Protein AF-A0A7J2R7N3-F1 (afdb_monomer)

Mean predicted aligned error: 10.82 Å

Secondary structure (DSSP, 8-state):
-----------------HHHHT---HHHHS-TT-HHHHHH-GGG-TT--SSS--SS--HHHHHHHHHHHHHHHHHHHHH-SSS-HHIIIIIIHHTT-SSHHHHHHHHHHHHHHHHHHHHHHHHHHHHHHHHHHHHHHHHHHHHHHHTS--TTS-HHHHHHHHHHHHHHHHHHHHHHHHHHHHHHHHHHHHHHHHHHHHHHHHHTT--TT--HHHHHHHHHHHHHHHHHHHHHHHHHHHSS--HHHHHHHHHTT--HHHHHHHHHHHHHHHHHHHHTTPPP-THHHHHHHHHHHHHHTTTHHHHHHHHT-S-SS-GGGS------TTS--

Radius of gyration: 34.09 Å; Cα contacts (8 Å, |Δi|>4): 219; chains: 1; bounding box: 99×65×96 Å

Structure (mmCIF, N/CA/C/O backbone):
data_AF-A0A7J2R7N3-F1
#
_entry.id   AF-A0A7J2R7N3-F1
#
loop_
_atom_site.group_PDB
_atom_site.id
_atom_site.type_symbol
_atom_site.label_atom_id
_atom_site.label_alt_id
_atom_site.label_comp_id
_atom_site.label_asym_id
_atom_site.label_entity_id
_atom_site.label_seq_id
_atom_site.pdbx_PDB_ins_code
_atom_site.Cartn_x
_atom_site.Cartn_y
_atom_site.Cartn_z
_atom_site.occupancy
_atom_site.B_iso_or_equiv
_atom_site.auth_seq_id
_atom_site.auth_comp_id
_atom_site.auth_asym_id
_atom_site.auth_atom_id
_atom_site.pdbx_PDB_model_num
ATOM 1 N N . MET A 1 1 ? 67.809 -5.406 -17.814 1.00 41.09 1 MET A N 1
ATOM 2 C CA . MET A 1 1 ? 66.356 -5.574 -17.601 1.00 41.09 1 MET A CA 1
ATOM 3 C C . MET A 1 1 ? 65.712 -4.204 -17.681 1.00 41.09 1 MET A C 1
ATOM 5 O O . MET A 1 1 ? 65.932 -3.389 -16.800 1.00 41.09 1 MET A O 1
ATOM 9 N N . ALA A 1 2 ? 65.045 -3.914 -18.797 1.00 32.41 2 ALA A N 1
ATOM 10 C CA . ALA A 1 2 ? 64.410 -2.629 -19.065 1.00 32.41 2 ALA A CA 1
ATOM 11 C C . ALA A 1 2 ? 62.919 -2.720 -18.708 1.00 32.41 2 ALA A C 1
ATOM 13 O O . ALA A 1 2 ? 62.179 -3.471 -19.342 1.00 32.41 2 ALA A O 1
ATOM 14 N N . GLU A 1 3 ? 62.479 -1.968 -17.701 1.00 32.72 3 GLU A N 1
ATOM 15 C CA . GLU A 1 3 ? 61.062 -1.830 -17.358 1.00 32.72 3 GLU A CA 1
ATOM 16 C C . GLU A 1 3 ? 60.389 -0.827 -18.305 1.00 32.72 3 GLU A C 1
ATOM 18 O O . GLU A 1 3 ? 60.543 0.390 -18.188 1.00 32.72 3 GLU A O 1
ATOM 23 N N . ARG A 1 4 ? 59.612 -1.342 -19.263 1.00 31.05 4 ARG A N 1
ATOM 24 C CA . ARG A 1 4 ? 58.655 -0.546 -20.039 1.00 31.05 4 ARG A CA 1
ATOM 25 C C . ARG A 1 4 ? 57.461 -0.195 -19.146 1.00 31.05 4 ARG A C 1
ATOM 27 O O . ARG A 1 4 ? 56.545 -0.994 -18.986 1.00 31.05 4 ARG A O 1
ATOM 34 N N . LYS A 1 5 ? 57.444 1.021 -18.596 1.00 33.78 5 LYS A N 1
ATOM 35 C CA . LYS A 1 5 ? 56.232 1.626 -18.022 1.00 33.78 5 LYS A CA 1
ATOM 36 C C . LYS A 1 5 ? 55.305 2.076 -19.151 1.00 33.78 5 LYS A C 1
ATOM 38 O O . LYS A 1 5 ? 55.466 3.157 -19.714 1.00 33.78 5 LYS A O 1
ATOM 43 N N . THR A 1 6 ? 54.324 1.244 -19.478 1.00 31.62 6 THR A N 1
ATOM 44 C CA . THR A 1 6 ? 53.228 1.580 -20.389 1.00 31.62 6 THR A CA 1
ATOM 45 C C . THR A 1 6 ? 52.292 2.570 -19.687 1.00 31.62 6 THR A C 1
ATOM 47 O O . THR A 1 6 ? 51.438 2.182 -18.894 1.00 31.62 6 THR A O 1
ATOM 50 N N . LYS A 1 7 ? 52.466 3.875 -19.935 1.00 31.36 7 LYS A N 1
ATOM 51 C CA . LYS A 1 7 ? 51.465 4.892 -19.577 1.00 31.36 7 LYS A CA 1
ATOM 52 C C . LYS A 1 7 ? 50.227 4.663 -20.444 1.00 31.36 7 LYS A C 1
ATOM 54 O O . LYS A 1 7 ? 50.213 5.039 -21.614 1.00 31.36 7 LYS A O 1
ATOM 59 N N . VAL A 1 8 ? 49.194 4.057 -19.867 1.00 31.94 8 VAL A N 1
ATOM 60 C CA . VAL A 1 8 ? 47.840 4.080 -20.425 1.00 31.94 8 VAL A CA 1
ATOM 61 C C . VAL A 1 8 ? 47.383 5.538 -20.398 1.00 31.94 8 VAL A C 1
ATOM 63 O O . VAL A 1 8 ? 47.084 6.083 -19.339 1.00 31.94 8 VAL A O 1
ATOM 66 N N . LYS A 1 9 ? 47.411 6.209 -21.555 1.00 30.38 9 LYS A N 1
ATOM 67 C CA . LYS A 1 9 ? 46.746 7.502 -21.731 1.00 30.38 9 LYS A CA 1
ATOM 68 C C . LYS A 1 9 ? 45.248 7.250 -21.592 1.00 30.38 9 LYS A C 1
ATOM 70 O O . LYS A 1 9 ? 44.641 6.654 -22.478 1.00 30.38 9 LYS A O 1
ATOM 75 N N . THR A 1 10 ? 44.670 7.690 -20.482 1.00 31.47 10 THR A N 1
ATOM 76 C CA . THR A 1 10 ? 43.233 7.918 -20.347 1.00 31.47 10 THR A CA 1
ATOM 77 C C . THR A 1 10 ? 42.821 8.846 -21.484 1.00 31.47 10 THR A C 1
ATOM 79 O O . THR A 1 10 ? 43.198 10.015 -21.519 1.00 31.47 10 THR A O 1
ATOM 82 N N . LYS A 1 11 ? 42.136 8.286 -22.480 1.00 32.31 11 LYS A N 1
ATOM 83 C CA . LYS A 1 11 ? 41.527 9.031 -23.577 1.00 32.31 11 LYS A CA 1
ATOM 84 C C . LYS A 1 11 ? 40.430 9.874 -22.925 1.00 32.31 11 LYS A C 1
ATOM 86 O O . LYS A 1 11 ? 39.450 9.308 -22.448 1.00 32.31 11 LYS A O 1
ATOM 91 N N . GLU A 1 12 ? 40.638 11.184 -22.801 1.00 29.45 12 GLU A N 1
ATOM 92 C CA . GLU A 1 12 ? 39.569 12.104 -22.411 1.00 29.45 12 GLU A CA 1
ATOM 93 C C . GLU A 1 12 ? 38.417 11.893 -23.396 1.00 29.45 12 GLU A C 1
ATOM 95 O O . GLU A 1 12 ? 38.548 12.140 -24.596 1.00 29.45 12 GLU A O 1
ATOM 100 N N . LEU A 1 13 ? 37.319 11.326 -22.897 1.00 34.81 13 LEU A N 1
ATOM 101 C CA . LEU A 1 13 ? 36.062 11.234 -23.620 1.00 34.81 13 LEU A CA 1
ATOM 102 C C . LEU A 1 13 ? 35.567 12.668 -23.785 1.00 34.81 13 LEU A C 1
ATOM 104 O O . LEU A 1 13 ? 35.029 13.255 -22.848 1.00 34.81 13 LEU A O 1
ATOM 108 N N . VAL A 1 14 ? 35.812 13.249 -24.959 1.00 36.34 14 VAL A N 1
ATOM 109 C CA . VAL A 1 14 ? 35.174 14.500 -25.368 1.00 36.34 14 VAL A CA 1
ATOM 110 C C . VAL A 1 14 ? 33.663 14.273 -25.244 1.00 36.34 14 VAL A C 1
ATOM 112 O O . VAL A 1 14 ? 33.170 13.322 -25.859 1.00 36.34 14 VAL A O 1
ATOM 115 N N . PRO A 1 15 ? 32.929 15.065 -24.438 1.00 42.12 15 PRO A N 1
ATOM 116 C CA . PRO A 1 15 ? 31.484 14.931 -24.335 1.00 42.12 15 PRO A CA 1
ATOM 117 C C . PRO A 1 15 ? 30.891 15.206 -25.716 1.00 42.12 15 PRO A C 1
ATOM 119 O O . PRO A 1 15 ? 30.902 16.333 -26.205 1.00 42.12 15 PRO A O 1
ATOM 122 N N . THR A 1 16 ? 30.451 14.144 -26.377 1.00 48.56 16 THR A N 1
ATOM 123 C CA . THR A 1 16 ? 29.808 14.203 -27.685 1.00 48.56 16 THR A CA 1
ATOM 124 C C . THR A 1 16 ? 28.400 14.723 -27.443 1.00 48.56 16 THR A C 1
ATOM 126 O O . THR A 1 16 ? 27.622 14.111 -26.713 1.00 48.56 16 THR A O 1
ATOM 129 N N . ASN A 1 17 ? 28.098 15.910 -27.961 1.00 55.78 17 ASN A N 1
ATOM 130 C CA . ASN A 1 17 ? 26.811 16.556 -27.748 1.00 55.78 17 ASN A CA 1
ATOM 131 C C . ASN A 1 17 ? 25.881 16.139 -28.895 1.00 55.78 17 ASN A C 1
ATOM 133 O O . ASN A 1 17 ? 25.571 16.942 -29.770 1.00 55.78 17 ASN A O 1
ATOM 137 N N . GLU A 1 18 ? 25.465 14.865 -28.896 1.00 54.72 18 GLU A N 1
ATOM 138 C CA . GLU A 1 18 ? 24.730 14.225 -30.005 1.00 54.72 18 GLU A CA 1
ATOM 139 C C . GLU A 1 18 ? 23.501 15.038 -30.451 1.00 54.72 18 GLU A C 1
ATOM 141 O O . GLU A 1 18 ? 23.181 15.097 -31.631 1.00 54.72 18 GLU A O 1
ATOM 146 N N . VAL A 1 19 ? 22.853 15.762 -29.529 1.00 55.12 19 VAL A N 1
ATOM 147 C CA . VAL A 1 19 ? 21.688 16.618 -29.819 1.00 55.12 19 VAL A CA 1
ATOM 148 C C . VAL A 1 19 ? 22.021 17.794 -30.747 1.00 55.12 19 VAL A C 1
ATOM 150 O O . VAL A 1 19 ? 21.167 18.231 -31.517 1.00 55.12 19 VAL A O 1
ATOM 153 N N . ARG A 1 20 ? 23.252 18.314 -30.695 1.00 51.28 20 ARG A N 1
ATOM 154 C CA . ARG A 1 20 ? 23.723 19.374 -31.599 1.00 51.28 20 ARG A CA 1
ATOM 155 C C . ARG A 1 20 ? 24.219 18.820 -32.933 1.00 51.28 20 ARG A C 1
ATOM 157 O O . ARG A 1 20 ? 24.133 19.534 -33.924 1.00 51.28 20 ARG A O 1
ATOM 164 N N . ASP A 1 21 ? 24.651 17.561 -32.974 1.00 48.34 21 ASP A N 1
ATOM 165 C CA . ASP A 1 21 ? 25.054 16.872 -34.208 1.00 48.34 21 ASP A CA 1
ATOM 166 C C . ASP A 1 21 ? 23.842 16.429 -35.061 1.00 48.34 21 ASP A C 1
ATOM 168 O O . ASP A 1 21 ? 23.982 16.202 -36.259 1.00 48.34 21 ASP A O 1
ATOM 172 N N . ILE A 1 22 ? 22.621 16.433 -34.496 1.00 54.25 22 ILE A N 1
ATOM 173 C CA . ILE A 1 22 ? 21.335 16.346 -35.233 1.00 54.25 22 ILE A CA 1
ATOM 174 C C . ILE A 1 22 ? 21.083 17.608 -36.096 1.00 54.25 22 ILE A C 1
ATOM 176 O O . ILE A 1 22 ? 20.055 17.715 -36.768 1.00 54.25 22 ILE A O 1
ATOM 180 N N . ALA A 1 23 ? 21.998 18.587 -36.106 1.00 51.19 23 ALA A N 1
ATOM 181 C CA . ALA A 1 23 ? 21.911 19.803 -36.909 1.00 51.19 23 ALA A CA 1
ATOM 182 C C . ALA A 1 23 ? 21.986 19.521 -38.421 1.00 51.19 23 ALA A C 1
ATOM 184 O O . ALA A 1 23 ? 22.965 19.821 -39.099 1.00 51.19 23 ALA A O 1
ATOM 185 N N . LEU A 1 24 ? 20.880 19.041 -38.984 1.00 53.50 24 LEU A N 1
ATOM 186 C CA . LEU A 1 24 ? 20.502 19.382 -40.344 1.00 53.50 24 LEU A CA 1
ATOM 187 C C . LEU A 1 24 ? 20.423 20.911 -40.401 1.00 53.50 24 LEU A C 1
ATOM 189 O O . LEU A 1 24 ? 19.786 21.537 -39.541 1.00 53.50 24 LEU A O 1
ATOM 193 N N . LYS A 1 25 ? 21.089 21.529 -41.380 1.00 54.03 25 LYS A N 1
ATOM 194 C CA . LYS A 1 25 ? 20.982 22.973 -41.597 1.00 54.03 25 LYS A CA 1
ATOM 195 C C . LYS A 1 25 ? 19.509 23.292 -41.824 1.00 54.03 25 LYS A C 1
ATOM 197 O O . LYS A 1 25 ? 18.942 22.924 -42.847 1.00 54.03 25 LYS A O 1
ATOM 202 N N . ALA A 1 26 ? 18.878 23.960 -40.860 1.00 54.72 26 ALA A N 1
ATOM 203 C CA . ALA A 1 26 ? 17.452 24.286 -40.917 1.00 54.72 26 ALA A CA 1
ATOM 204 C C . ALA A 1 26 ? 17.088 25.072 -42.193 1.00 54.72 26 ALA A C 1
ATOM 206 O O . ALA A 1 26 ? 15.960 24.995 -42.661 1.00 54.72 26 ALA A O 1
ATOM 207 N N . GLU A 1 27 ? 18.065 25.780 -42.767 1.00 57.53 27 GLU A N 1
ATOM 208 C CA . GLU A 1 27 ? 17.980 26.503 -44.040 1.00 57.53 27 GLU A CA 1
ATOM 209 C C . GLU A 1 27 ? 17.692 25.615 -45.260 1.00 57.53 27 GLU A C 1
ATOM 211 O O . GLU A 1 27 ? 17.064 26.089 -46.199 1.00 57.53 27 GLU A O 1
ATOM 216 N N . GLU A 1 28 ? 18.115 24.347 -45.256 1.00 60.69 28 GLU A N 1
ATOM 217 C CA . GLU A 1 28 ? 17.918 23.423 -46.385 1.00 60.69 28 GLU A CA 1
ATOM 218 C C . GLU A 1 28 ? 16.564 22.688 -46.317 1.00 60.69 28 GLU A C 1
ATOM 220 O O . GLU A 1 28 ? 16.106 22.148 -47.321 1.00 60.69 28 GLU A O 1
ATOM 225 N N . LEU A 1 29 ? 15.904 22.677 -45.150 1.00 66.62 29 LEU A N 1
ATOM 226 C CA . LEU A 1 29 ? 14.690 21.885 -44.893 1.00 66.62 29 LEU A CA 1
ATOM 227 C C . LEU A 1 29 ? 13.444 22.718 -44.568 1.00 66.62 29 LEU A C 1
ATOM 229 O O . LEU A 1 29 ? 12.325 22.227 -44.721 1.00 66.62 29 LEU A O 1
ATOM 233 N N . ILE A 1 30 ? 13.611 23.954 -44.093 1.00 71.69 30 ILE A N 1
ATOM 234 C CA . ILE A 1 30 ? 12.511 24.852 -43.733 1.00 71.69 30 ILE A CA 1
ATOM 235 C C . ILE A 1 30 ? 12.697 26.172 -44.473 1.00 71.69 30 ILE A C 1
ATOM 237 O O . ILE A 1 30 ? 13.690 26.873 -44.285 1.00 71.69 30 ILE A O 1
ATOM 241 N N . ASP A 1 31 ? 11.694 26.544 -45.268 1.00 75.00 31 ASP A N 1
ATOM 242 C CA . ASP A 1 31 ? 11.653 27.851 -45.916 1.00 75.00 31 ASP A CA 1
ATOM 243 C C . ASP A 1 31 ? 11.402 28.955 -44.876 1.00 75.00 31 ASP A C 1
ATOM 245 O O . ASP A 1 31 ? 10.264 29.273 -44.519 1.00 75.00 31 ASP A O 1
ATOM 249 N N . LYS A 1 32 ? 12.497 29.545 -44.387 1.00 73.88 32 LYS A N 1
ATOM 250 C CA . LYS A 1 32 ? 12.484 30.657 -43.426 1.00 73.88 32 LYS A CA 1
ATOM 251 C C . LYS A 1 32 ? 11.913 31.953 -44.018 1.00 73.88 32 LYS A C 1
ATOM 253 O O . LYS A 1 32 ? 11.616 32.871 -43.257 1.00 73.88 32 LYS A O 1
ATOM 258 N N . SER A 1 33 ? 11.755 32.054 -45.342 1.00 76.62 33 SER A N 1
ATOM 259 C CA . SER A 1 33 ? 11.166 33.226 -46.006 1.00 76.62 33 SER A CA 1
ATOM 260 C C . SER A 1 33 ? 9.634 33.171 -46.071 1.00 76.62 33 SER A C 1
ATOM 262 O O . SER A 1 33 ? 8.978 34.203 -46.225 1.00 76.62 33 SER A O 1
ATOM 264 N N . ASN A 1 34 ? 9.047 31.983 -45.892 1.00 82.12 34 ASN A N 1
ATOM 265 C CA . ASN A 1 34 ? 7.607 31.788 -45.930 1.00 82.12 34 ASN A CA 1
ATOM 266 C C . ASN A 1 34 ? 6.939 32.282 -44.635 1.00 82.12 34 ASN A C 1
ATOM 268 O O . ASN A 1 34 ? 7.089 31.693 -43.563 1.00 82.12 34 ASN A O 1
ATOM 272 N N . VAL A 1 35 ? 6.130 33.340 -44.753 1.00 80.19 35 VAL A N 1
ATOM 273 C CA . VAL A 1 35 ? 5.382 33.961 -43.641 1.00 80.19 35 VAL A CA 1
ATOM 274 C C . VAL A 1 35 ? 4.497 32.949 -42.902 1.00 80.19 35 VAL A C 1
ATOM 276 O O . VAL A 1 35 ? 4.381 32.996 -41.680 1.00 80.19 35 VAL A O 1
ATOM 279 N N . PHE A 1 36 ? 3.902 31.990 -43.613 1.00 81.19 36 PHE A N 1
ATOM 280 C CA . PHE A 1 36 ? 3.068 30.959 -42.997 1.00 81.19 36 PHE A CA 1
ATOM 281 C C . PHE A 1 36 ? 3.897 29.962 -42.174 1.00 81.19 36 PHE A C 1
ATOM 283 O O . PHE A 1 36 ? 3.471 29.522 -41.105 1.00 81.19 36 PHE A O 1
ATOM 290 N N . MET A 1 37 ? 5.116 29.651 -42.620 1.00 80.06 37 MET A N 1
ATOM 291 C CA . MET A 1 37 ? 6.043 28.800 -41.867 1.00 80.06 37 MET A CA 1
ATOM 292 C C . MET A 1 37 ? 6.554 29.506 -40.609 1.00 80.06 37 MET A C 1
ATOM 294 O O . MET A 1 37 ? 6.609 28.880 -39.554 1.00 80.06 37 MET A O 1
ATOM 298 N N . GLN A 1 38 ? 6.819 30.815 -40.675 1.00 78.94 38 GLN A N 1
ATOM 299 C CA . GLN A 1 38 ? 7.179 31.626 -39.502 1.00 78.94 38 GLN A CA 1
ATOM 300 C C . GLN A 1 38 ? 6.088 31.630 -38.416 1.00 78.94 38 GLN A C 1
ATOM 302 O O . GLN A 1 38 ? 6.399 31.742 -37.231 1.00 78.94 38 GLN A O 1
ATOM 307 N N . ILE A 1 39 ? 4.814 31.479 -38.801 1.00 79.75 39 ILE A N 1
ATOM 308 C CA . ILE A 1 39 ? 3.681 31.399 -37.865 1.00 79.75 39 ILE A CA 1
ATOM 309 C C . ILE A 1 39 ? 3.515 29.981 -37.303 1.00 79.75 39 ILE A C 1
ATOM 311 O O . ILE A 1 39 ? 3.232 29.809 -36.118 1.00 79.75 39 ILE A O 1
ATOM 315 N N . THR A 1 40 ? 3.658 28.957 -38.145 1.00 80.00 40 THR A N 1
ATOM 316 C CA . THR A 1 40 ? 3.296 27.573 -37.795 1.00 80.00 40 THR A CA 1
ATOM 317 C C . THR A 1 40 ? 4.425 26.770 -37.153 1.00 80.00 40 THR A C 1
ATOM 319 O O . THR A 1 40 ? 4.144 25.804 -36.443 1.00 80.00 40 THR A O 1
ATOM 322 N N . THR A 1 41 ? 5.694 27.154 -37.337 1.00 78.06 41 THR A N 1
ATOM 323 C CA . THR A 1 41 ? 6.835 26.446 -36.741 1.00 78.06 41 THR A CA 1
ATOM 324 C C . THR A 1 41 ? 7.908 27.378 -36.190 1.00 78.06 41 THR A C 1
ATOM 326 O O . THR A 1 41 ? 8.325 28.352 -36.809 1.00 78.06 41 THR A O 1
ATOM 329 N N . ARG A 1 42 ? 8.444 27.013 -35.020 1.00 74.94 42 ARG A N 1
ATOM 330 C CA . ARG A 1 42 ? 9.573 27.713 -34.388 1.00 74.94 42 ARG A CA 1
ATOM 331 C C . ARG A 1 42 ? 10.889 27.544 -35.156 1.00 74.94 42 ARG A C 1
ATOM 333 O O . ARG A 1 42 ? 11.798 28.338 -34.950 1.00 74.94 42 ARG A O 1
ATOM 340 N N . GLY A 1 43 ? 10.993 26.539 -36.031 1.00 73.38 43 GLY A N 1
ATOM 341 C CA . GLY A 1 43 ? 12.175 26.319 -36.875 1.00 73.38 43 GLY A CA 1
ATOM 342 C C . GLY A 1 43 ? 12.327 27.332 -38.017 1.00 73.38 43 GLY A C 1
ATOM 343 O O . GLY A 1 43 ? 13.406 27.439 -38.591 1.00 73.38 43 GLY A O 1
ATOM 344 N N . ALA A 1 44 ? 11.270 28.093 -38.326 1.00 75.00 44 ALA A N 1
ATOM 345 C CA . ALA A 1 44 ? 11.297 29.177 -39.308 1.00 75.00 44 ALA A CA 1
ATOM 346 C C . ALA A 1 44 ? 11.665 30.548 -38.693 1.00 75.00 44 ALA A C 1
ATOM 348 O O . ALA A 1 44 ? 11.674 31.545 -39.410 1.00 75.00 44 ALA A O 1
ATOM 349 N N . ASP A 1 45 ? 11.977 30.614 -37.387 1.00 76.38 45 ASP A N 1
ATOM 350 C CA . ASP A 1 45 ? 12.489 31.828 -36.729 1.00 76.38 45 ASP A CA 1
ATOM 351 C C . ASP A 1 45 ? 13.808 32.260 -37.411 1.00 76.38 45 ASP A C 1
ATOM 353 O O . ASP A 1 45 ? 14.757 31.467 -37.447 1.00 76.38 45 ASP A O 1
ATOM 357 N N . PRO A 1 46 ? 13.911 33.500 -37.933 1.00 73.75 46 PRO A N 1
ATOM 358 C CA . PRO A 1 46 ? 15.122 33.993 -38.592 1.00 73.75 46 PRO A CA 1
ATOM 359 C C . PRO A 1 46 ? 16.381 33.912 -37.718 1.00 73.75 46 PRO A C 1
ATOM 361 O O . PRO A 1 46 ? 17.487 33.796 -38.241 1.00 73.75 46 PRO A O 1
ATOM 364 N N . ASN A 1 47 ? 16.221 33.944 -36.391 1.00 74.12 47 ASN A N 1
ATOM 365 C CA . ASN A 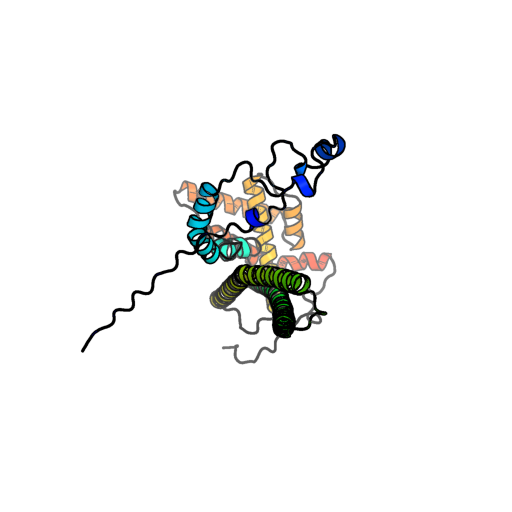1 47 ? 17.328 33.882 -35.436 1.00 74.12 47 ASN A CA 1
ATOM 366 C C . ASN A 1 47 ? 17.709 32.450 -35.017 1.00 74.12 47 ASN A C 1
ATOM 368 O O . ASN A 1 47 ? 18.679 32.277 -34.277 1.00 74.12 47 ASN A O 1
ATOM 372 N N . SER A 1 48 ? 16.964 31.428 -35.449 1.00 68.81 48 SER A N 1
ATOM 373 C CA . SER A 1 48 ? 17.247 30.024 -35.134 1.00 68.81 48 SER A CA 1
ATOM 374 C C . SER A 1 48 ? 18.335 29.464 -36.055 1.00 68.81 48 SER A C 1
ATOM 376 O O . SER A 1 48 ? 18.208 29.499 -37.283 1.00 68.81 48 SER A O 1
ATOM 378 N N . LYS A 1 49 ? 19.415 28.936 -35.464 1.00 65.38 49 LYS A N 1
ATOM 379 C CA . LYS A 1 49 ? 20.573 28.400 -36.207 1.00 65.38 49 LYS A CA 1
ATOM 380 C C . LYS A 1 49 ? 20.479 26.898 -36.500 1.00 65.38 49 LYS A C 1
ATOM 382 O O . LYS A 1 49 ? 21.126 26.424 -37.428 1.00 65.38 49 LYS A O 1
ATOM 387 N N . SER A 1 50 ? 19.671 26.151 -35.752 1.00 64.75 50 SER A N 1
ATOM 388 C CA . SER A 1 50 ? 19.482 24.703 -35.910 1.00 64.75 50 SER A CA 1
ATOM 389 C C . SER A 1 50 ? 18.050 24.287 -35.562 1.00 64.75 50 SER A C 1
ATOM 391 O O . SER A 1 50 ? 17.347 24.984 -34.832 1.00 64.75 50 SER A O 1
ATOM 393 N N . LEU A 1 51 ? 17.620 23.118 -36.057 1.00 65.12 51 LEU A N 1
ATOM 394 C CA . LEU A 1 51 ? 16.314 22.529 -35.713 1.00 65.12 51 LEU A CA 1
ATOM 395 C C . LEU A 1 51 ? 16.178 22.233 -34.211 1.00 65.12 51 LEU A C 1
ATOM 397 O O . LEU A 1 51 ? 15.076 22.267 -33.666 1.00 65.12 51 LEU A O 1
ATOM 401 N N . VAL A 1 52 ? 17.304 21.975 -33.543 1.00 67.44 52 VAL A N 1
ATOM 402 C CA . VAL A 1 52 ? 17.391 21.804 -32.093 1.00 67.44 52 VAL A CA 1
ATOM 403 C C . VAL A 1 52 ? 18.365 22.845 -31.548 1.00 67.44 52 VAL A C 1
ATOM 405 O O . VAL A 1 52 ? 19.572 22.615 -31.475 1.00 67.44 52 VAL A O 1
ATOM 408 N N . ASP A 1 53 ? 17.832 24.022 -31.221 1.00 69.69 53 ASP A N 1
ATOM 409 C CA . ASP A 1 53 ? 18.587 25.150 -30.668 1.00 69.69 53 ASP A CA 1
ATOM 410 C C . ASP A 1 53 ? 18.080 25.487 -29.257 1.00 69.69 53 ASP A C 1
ATOM 412 O O . ASP A 1 53 ? 16.944 25.940 -29.060 1.00 69.69 53 ASP A O 1
ATOM 416 N N . PHE A 1 54 ? 18.912 25.241 -28.242 1.00 73.81 54 PHE A N 1
ATOM 417 C CA . PHE A 1 54 ? 18.577 25.562 -26.857 1.00 73.81 54 PHE A CA 1
ATOM 418 C C . PHE A 1 54 ? 18.925 27.023 -26.550 1.00 73.81 54 PHE A C 1
ATOM 420 O O . PHE A 1 54 ? 20.068 27.346 -26.244 1.00 73.81 54 PHE A O 1
ATOM 427 N N . LYS A 1 55 ? 17.915 27.904 -26.503 1.00 75.81 55 LYS A N 1
ATOM 428 C CA . LYS A 1 55 ? 18.108 29.342 -26.203 1.00 75.81 55 LYS A CA 1
ATOM 429 C C . LYS A 1 55 ? 18.747 29.631 -24.829 1.00 75.81 55 LYS A C 1
ATOM 431 O O . LYS A 1 55 ? 19.335 30.691 -24.640 1.00 75.81 55 LYS A O 1
ATOM 436 N N . VAL A 1 56 ? 18.605 28.727 -23.853 1.00 79.75 56 VAL A N 1
ATOM 437 C CA . VAL A 1 56 ? 19.037 28.940 -22.451 1.00 79.75 56 VAL A CA 1
ATOM 438 C C . VAL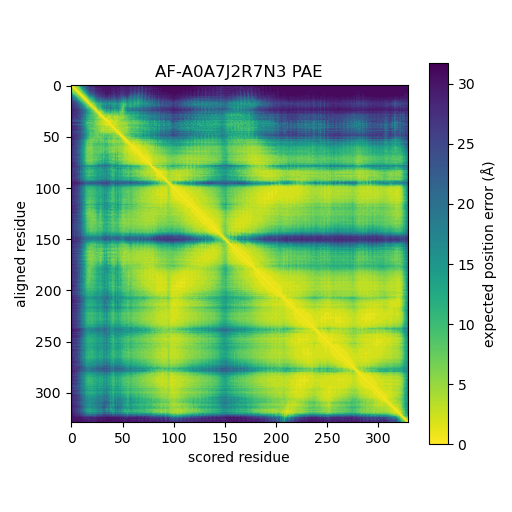 A 1 56 ? 20.237 28.074 -22.051 1.00 79.75 56 VAL A C 1
ATOM 440 O O . VAL A 1 56 ? 21.061 28.510 -21.238 1.00 79.75 56 VAL A O 1
ATOM 443 N N . PHE A 1 57 ? 20.337 26.856 -22.587 1.00 80.12 57 PHE A N 1
ATOM 444 C CA . PHE A 1 57 ? 21.346 25.872 -22.196 1.00 80.12 57 PHE A CA 1
ATOM 445 C C . PHE A 1 57 ? 22.517 25.873 -23.182 1.00 80.12 57 PHE A C 1
ATOM 447 O O . PHE A 1 57 ? 22.424 25.353 -24.292 1.00 80.12 57 PHE A O 1
ATOM 454 N N . ASP A 1 58 ? 23.630 26.457 -22.745 1.00 84.19 58 ASP A N 1
ATOM 455 C CA . ASP A 1 58 ? 24.923 26.348 -23.414 1.00 84.19 58 ASP A CA 1
ATOM 456 C C . ASP A 1 58 ? 25.655 25.055 -22.996 1.00 84.19 58 ASP A C 1
ATOM 458 O O . ASP A 1 58 ? 25.242 24.350 -22.067 1.00 84.19 58 ASP A O 1
ATOM 462 N N . ASP A 1 59 ? 26.759 24.734 -23.679 1.00 81.06 59 ASP A N 1
ATOM 463 C CA . ASP A 1 59 ? 27.544 23.526 -23.386 1.00 81.06 59 ASP A CA 1
ATOM 464 C C . ASP A 1 59 ? 28.105 23.537 -21.963 1.00 81.06 59 ASP A C 1
ATOM 466 O O . ASP A 1 59 ? 28.187 22.496 -21.317 1.00 81.06 59 ASP A O 1
ATOM 470 N N . ALA A 1 60 ? 28.453 24.716 -21.440 1.00 84.19 60 ALA A N 1
ATOM 471 C CA . ALA A 1 60 ? 28.986 24.861 -20.091 1.00 84.19 60 ALA A CA 1
ATOM 472 C C . ALA A 1 60 ? 27.936 24.512 -19.020 1.00 84.19 60 ALA A C 1
ATOM 474 O O . ALA A 1 60 ? 28.241 23.824 -18.041 1.00 84.19 60 ALA A O 1
ATOM 475 N N . LYS A 1 61 ? 26.680 24.935 -19.207 1.00 86.88 61 LYS A N 1
ATOM 476 C CA . LYS A 1 61 ? 25.547 24.587 -18.340 1.00 86.88 61 LYS A CA 1
ATOM 477 C C . LYS A 1 61 ? 25.202 23.108 -18.456 1.00 86.88 61 LYS A C 1
ATOM 479 O O . LYS A 1 61 ? 24.983 22.478 -17.424 1.00 86.88 61 LYS A O 1
ATOM 484 N N . LEU A 1 62 ? 25.205 22.540 -19.664 1.00 86.44 62 LEU A N 1
ATOM 485 C CA . LEU A 1 62 ? 25.003 21.100 -19.864 1.00 86.44 62 LEU A CA 1
ATOM 486 C C . LEU A 1 62 ? 26.109 20.277 -19.185 1.00 86.44 62 LEU A C 1
ATOM 488 O O . LEU A 1 62 ? 25.809 19.333 -18.458 1.00 86.44 62 LEU A O 1
ATOM 492 N N . ALA A 1 63 ? 27.373 20.686 -19.312 1.00 87.44 63 ALA A N 1
ATOM 493 C CA . ALA A 1 63 ? 28.497 20.045 -18.634 1.00 87.44 63 ALA A CA 1
ATOM 494 C C . ALA A 1 63 ? 28.377 20.132 -17.103 1.00 87.44 63 ALA A C 1
ATOM 496 O O . ALA A 1 63 ? 28.668 19.165 -16.397 1.00 87.44 63 ALA A O 1
ATOM 497 N N . LYS A 1 64 ? 27.894 21.264 -16.572 1.00 90.25 64 LYS A N 1
ATOM 498 C CA . LYS A 1 64 ? 27.602 21.412 -15.138 1.00 90.25 64 LYS A CA 1
ATOM 499 C C . LYS A 1 64 ? 26.509 20.444 -14.675 1.00 90.25 64 LYS A C 1
ATOM 501 O O . LYS A 1 64 ? 26.652 19.865 -13.601 1.00 90.25 64 LYS A O 1
ATOM 506 N N . LEU A 1 65 ? 25.447 20.254 -15.464 1.00 89.81 65 LEU A N 1
ATOM 507 C CA . LEU A 1 65 ? 24.403 19.267 -15.167 1.00 89.81 65 LEU A CA 1
ATOM 508 C C . LEU A 1 65 ? 24.979 17.849 -15.177 1.00 89.81 65 LEU A C 1
ATOM 510 O O . LEU A 1 65 ? 24.855 17.138 -14.183 1.00 89.81 65 LEU A O 1
ATOM 514 N N . ALA A 1 66 ? 25.686 17.477 -16.246 1.00 90.94 66 ALA A N 1
ATOM 515 C CA . ALA A 1 66 ? 26.305 16.162 -16.391 1.00 90.94 66 ALA A CA 1
ATOM 516 C C . ALA A 1 66 ? 27.272 15.839 -15.239 1.00 90.94 66 ALA A C 1
ATOM 518 O O . ALA A 1 66 ? 27.257 14.725 -14.721 1.00 90.94 66 ALA A O 1
ATOM 519 N N . LYS A 1 67 ? 28.052 16.822 -14.767 1.00 93.06 67 LYS A N 1
ATOM 520 C CA . LYS A 1 67 ? 28.951 16.670 -13.611 1.00 93.06 67 LYS A CA 1
ATOM 521 C C . LYS A 1 67 ? 28.214 16.303 -12.316 1.00 93.06 67 LYS A C 1
ATOM 523 O O . LYS A 1 67 ? 28.780 15.599 -11.484 1.00 93.06 67 LYS A O 1
ATOM 528 N N . ASN A 1 68 ? 26.976 16.766 -12.142 1.00 92.06 68 ASN A N 1
ATOM 529 C CA . ASN A 1 68 ? 26.177 16.513 -10.940 1.00 92.06 68 ASN A CA 1
ATOM 530 C C . ASN A 1 68 ? 25.356 15.212 -11.022 1.00 92.06 68 ASN A C 1
ATOM 532 O O . ASN A 1 68 ? 24.980 14.668 -9.985 1.00 92.06 68 ASN A O 1
ATOM 536 N N . MET A 1 69 ? 25.109 14.679 -12.224 1.00 92.19 69 MET A N 1
ATOM 537 C CA . MET A 1 69 ? 24.300 13.468 -12.423 1.00 92.19 69 MET A CA 1
ATOM 538 C C . MET A 1 69 ? 24.778 12.220 -11.657 1.00 92.19 69 MET A C 1
ATOM 540 O O . MET A 1 69 ? 23.915 11.482 -11.186 1.00 92.19 69 MET A O 1
ATOM 544 N N . PRO A 1 70 ? 26.088 11.948 -11.469 1.00 92.62 70 PRO A N 1
ATOM 545 C CA . PRO A 1 70 ? 26.526 10.783 -10.698 1.00 92.62 70 PRO A CA 1
ATOM 546 C C . PRO A 1 70 ? 26.034 10.786 -9.245 1.00 92.62 70 PRO A C 1
ATOM 548 O O . PRO A 1 70 ? 25.636 9.744 -8.727 1.00 92.62 70 PRO A O 1
ATOM 551 N N . GLU A 1 71 ? 26.032 11.953 -8.592 1.00 92.12 71 GLU A N 1
ATOM 552 C CA . GLU A 1 71 ? 25.523 12.094 -7.224 1.00 92.12 71 GLU A CA 1
ATOM 553 C C . GLU A 1 71 ? 24.010 11.875 -7.190 1.00 92.12 71 GLU A C 1
ATOM 555 O O . GLU A 1 71 ? 23.539 11.085 -6.370 1.00 92.12 71 GLU A O 1
ATOM 560 N N . ILE A 1 72 ? 23.283 12.484 -8.134 1.00 91.44 72 ILE A N 1
ATOM 561 C CA . ILE A 1 72 ? 21.828 12.355 -8.251 1.00 91.44 72 ILE A CA 1
ATOM 562 C C . ILE A 1 72 ? 21.451 10.888 -8.462 1.00 91.44 72 ILE A C 1
ATOM 564 O O . ILE A 1 72 ? 20.614 10.363 -7.738 1.00 91.44 72 ILE A O 1
ATOM 568 N N . ASN A 1 73 ? 22.123 10.185 -9.378 1.00 89.12 73 ASN A N 1
ATOM 569 C CA . ASN A 1 73 ? 21.871 8.768 -9.640 1.00 89.12 73 ASN A CA 1
ATOM 570 C C . ASN A 1 73 ? 22.112 7.903 -8.391 1.00 89.12 73 ASN A C 1
ATOM 572 O O . ASN A 1 73 ? 21.287 7.047 -8.070 1.00 89.12 73 ASN A O 1
ATOM 576 N N . ARG A 1 74 ? 23.195 8.157 -7.641 1.00 90.25 74 ARG A N 1
ATOM 577 C CA . ARG A 1 74 ? 23.466 7.488 -6.356 1.00 90.25 74 ARG A CA 1
ATOM 578 C C . ARG A 1 74 ? 22.362 7.774 -5.331 1.00 90.25 74 ARG A C 1
ATOM 580 O O . ARG A 1 74 ? 21.887 6.853 -4.669 1.00 90.25 74 ARG A O 1
ATOM 587 N N . ALA A 1 75 ? 21.956 9.035 -5.180 1.00 89.94 75 ALA A N 1
ATOM 588 C CA . ALA A 1 75 ? 20.912 9.428 -4.237 1.00 89.94 75 ALA A CA 1
ATOM 589 C C . ALA A 1 75 ? 19.562 8.792 -4.605 1.00 89.94 75 ALA A C 1
ATOM 591 O O . ALA A 1 75 ? 18.889 8.219 -3.750 1.00 89.94 75 ALA A O 1
ATOM 592 N N . THR A 1 76 ? 19.202 8.796 -5.885 1.00 86.94 76 THR A N 1
ATOM 593 C CA . THR A 1 76 ? 17.987 8.160 -6.395 1.00 86.94 76 THR A CA 1
ATOM 594 C C . THR A 1 76 ? 17.970 6.654 -6.119 1.00 86.94 76 THR A C 1
ATOM 596 O O . THR A 1 76 ? 16.937 6.135 -5.698 1.00 86.94 76 THR A O 1
ATOM 599 N N . GLN A 1 77 ? 19.103 5.957 -6.259 1.00 85.19 77 GLN A N 1
ATOM 600 C CA . GLN A 1 77 ? 19.225 4.533 -5.905 1.00 85.19 77 GLN A CA 1
ATOM 601 C C . GLN A 1 77 ? 19.028 4.265 -4.403 1.00 85.19 77 GLN A C 1
ATOM 603 O O . GLN A 1 77 ? 18.432 3.250 -4.023 1.00 85.19 77 GLN A O 1
ATOM 608 N N . ALA A 1 78 ? 19.484 5.178 -3.538 1.00 83.81 78 ALA A N 1
ATOM 609 C CA . ALA A 1 78 ? 19.282 5.067 -2.093 1.00 83.81 78 ALA A CA 1
ATOM 610 C C . ALA A 1 78 ? 17.794 5.144 -1.718 1.00 83.81 78 ALA A C 1
ATOM 612 O O . ALA A 1 78 ? 17.335 4.400 -0.844 1.00 83.81 78 ALA A O 1
ATOM 613 N N . PHE A 1 79 ? 17.035 6.010 -2.398 1.00 76.12 79 PHE A N 1
ATOM 614 C CA . PHE A 1 79 ? 15.618 6.185 -2.118 1.00 76.12 79 PHE A CA 1
ATOM 615 C C . PHE A 1 79 ? 14.759 5.150 -2.813 1.00 76.12 79 PHE A C 1
ATOM 617 O O . PHE A 1 79 ? 14.025 4.521 -2.076 1.00 76.12 79 PHE A O 1
ATOM 624 N N . GLY A 1 80 ? 14.881 4.913 -4.128 1.00 74.31 80 GLY A N 1
ATOM 625 C CA . GLY A 1 80 ? 14.385 3.756 -4.910 1.00 74.31 80 GLY A CA 1
ATOM 626 C C . GLY A 1 80 ? 12.912 3.311 -4.782 1.00 74.31 80 GLY A C 1
ATOM 627 O O . GLY A 1 80 ? 12.429 2.554 -5.612 1.00 74.31 80 GLY A O 1
ATOM 628 N N . ARG A 1 81 ? 12.186 3.760 -3.763 1.00 80.19 81 ARG A N 1
ATOM 629 C CA . ARG A 1 81 ? 10.815 3.438 -3.360 1.00 80.19 81 ARG A CA 1
ATOM 630 C C . ARG A 1 81 ? 10.079 4.749 -3.160 1.00 80.19 81 ARG A C 1
ATOM 632 O O . ARG A 1 81 ? 10.666 5.762 -2.784 1.00 80.19 81 ARG A O 1
ATOM 639 N N . GLN A 1 82 ? 8.776 4.706 -3.395 1.00 77.88 82 GLN A N 1
ATOM 640 C CA . GLN A 1 82 ? 7.930 5.890 -3.293 1.00 77.88 82 GLN A CA 1
ATOM 641 C C . GLN A 1 82 ? 7.754 6.344 -1.839 1.00 77.88 82 GLN A C 1
ATOM 643 O O . GLN A 1 82 ? 7.738 7.537 -1.562 1.00 77.88 82 GLN A O 1
ATOM 648 N N . ASN A 1 83 ? 7.636 5.390 -0.914 1.00 82.50 83 ASN A N 1
ATOM 649 C CA . ASN A 1 83 ? 7.384 5.656 0.498 1.00 82.50 83 ASN A CA 1
ATOM 650 C C . ASN A 1 83 ? 8.557 5.191 1.361 1.00 82.50 83 ASN A C 1
ATOM 652 O O . ASN A 1 83 ? 9.187 4.172 1.077 1.00 82.50 83 ASN A O 1
ATOM 656 N N . SER A 1 84 ? 8.813 5.912 2.453 1.00 88.75 84 SER A N 1
ATOM 657 C CA . SER A 1 84 ? 9.779 5.489 3.470 1.00 88.75 84 SER A CA 1
ATOM 658 C C . SER A 1 84 ? 9.285 4.254 4.236 1.00 88.75 84 SER A C 1
ATOM 660 O O . SER A 1 84 ? 8.086 3.962 4.258 1.00 88.75 84 SER A O 1
ATOM 662 N N . GLN A 1 85 ? 10.191 3.555 4.930 1.00 88.50 85 GLN A N 1
ATOM 663 C CA . GLN A 1 85 ? 9.791 2.443 5.802 1.00 88.50 85 GLN A CA 1
ATOM 664 C C . GLN A 1 85 ? 8.894 2.903 6.951 1.00 88.50 85 GLN A C 1
ATOM 666 O O . GLN A 1 85 ? 7.943 2.205 7.284 1.00 88.50 85 GLN A O 1
ATOM 671 N N . ALA A 1 86 ? 9.140 4.091 7.510 1.00 89.31 86 ALA A N 1
ATOM 672 C CA . ALA A 1 86 ? 8.295 4.656 8.557 1.00 89.31 86 ALA A CA 1
ATOM 673 C C . ALA A 1 86 ? 6.867 4.905 8.045 1.00 89.31 86 ALA A C 1
ATOM 675 O O . ALA A 1 86 ? 5.895 4.534 8.695 1.00 89.31 86 ALA A O 1
ATOM 676 N N . THR A 1 87 ? 6.726 5.450 6.835 1.00 88.50 87 THR A N 1
ATOM 677 C CA . THR A 1 87 ? 5.421 5.632 6.182 1.00 88.50 87 THR A CA 1
ATOM 678 C C . THR A 1 87 ? 4.744 4.287 5.890 1.00 88.50 87 THR A C 1
ATOM 680 O O . THR A 1 87 ? 3.536 4.144 6.069 1.00 88.50 87 THR A O 1
ATOM 683 N N . GLY A 1 88 ? 5.509 3.281 5.459 1.00 86.38 88 GLY A N 1
ATOM 684 C CA . GLY A 1 88 ? 5.001 1.929 5.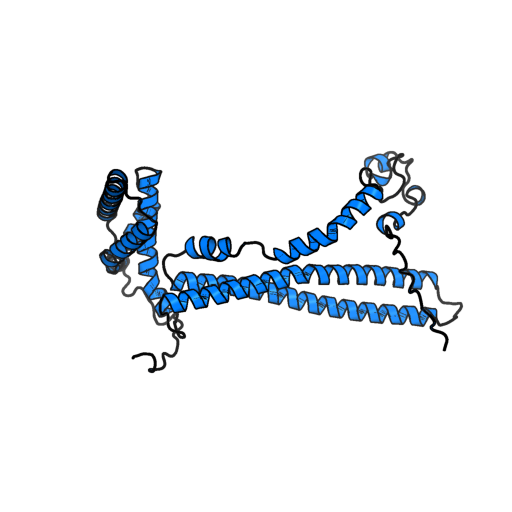226 1.00 86.38 88 GLY A CA 1
ATOM 685 C C . GLY A 1 88 ? 4.501 1.261 6.508 1.00 86.38 88 GLY A C 1
ATOM 686 O O . GLY A 1 88 ? 3.338 0.880 6.583 1.00 86.38 88 GLY A O 1
ATOM 687 N N . LYS A 1 89 ? 5.355 1.161 7.531 1.00 87.88 89 LYS A N 1
ATOM 688 C CA . LYS A 1 89 ? 5.046 0.455 8.780 1.00 87.88 89 LYS A CA 1
ATOM 689 C C . LYS A 1 89 ? 4.074 1.233 9.673 1.00 87.88 89 LYS A C 1
ATOM 691 O O . LYS A 1 89 ? 3.082 0.670 10.105 1.00 87.88 89 LYS A O 1
ATOM 696 N N . LEU A 1 90 ? 4.313 2.520 9.934 1.00 86.31 90 LEU A N 1
ATOM 697 C CA . LEU A 1 90 ? 3.512 3.275 10.906 1.00 86.31 90 LEU A CA 1
ATOM 698 C C . LEU A 1 90 ? 2.274 3.910 10.290 1.00 86.31 90 LEU A C 1
ATOM 700 O O . LEU A 1 90 ? 1.200 3.799 10.861 1.00 86.31 90 LEU A O 1
ATOM 704 N N . MET A 1 91 ? 2.388 4.577 9.140 1.00 84.56 91 MET A N 1
ATOM 705 C CA . MET A 1 91 ? 1.210 5.225 8.550 1.00 84.56 91 MET A CA 1
ATOM 706 C C . MET A 1 91 ? 0.335 4.209 7.823 1.00 84.56 91 MET A C 1
ATOM 708 O O . MET A 1 91 ? -0.861 4.165 8.063 1.00 84.56 91 MET A O 1
ATOM 712 N N . SER A 1 92 ? 0.898 3.358 6.963 1.00 84.06 92 SER A N 1
ATOM 713 C CA . SER A 1 92 ? 0.056 2.492 6.127 1.00 84.06 92 SER A CA 1
ATOM 714 C C . SER A 1 92 ? -0.599 1.354 6.911 1.00 84.06 92 SER A C 1
ATOM 716 O O . SER A 1 92 ? -1.765 1.081 6.645 1.00 84.06 92 SER A O 1
ATOM 718 N N . LEU A 1 93 ? 0.103 0.723 7.865 1.00 85.44 93 LEU A N 1
ATOM 719 C CA . LEU A 1 93 ? -0.469 -0.384 8.651 1.00 85.44 93 LEU A CA 1
ATOM 720 C C . LEU A 1 93 ? -1.371 0.100 9.799 1.00 85.44 93 LEU A C 1
ATOM 722 O O . LEU A 1 93 ? -2.387 -0.539 10.067 1.00 85.44 93 LEU A O 1
ATOM 726 N N . ASN A 1 94 ? -1.057 1.231 10.451 1.00 76.50 94 ASN A N 1
ATOM 727 C CA . ASN A 1 94 ? -1.887 1.730 11.560 1.00 76.50 94 ASN A CA 1
ATOM 728 C C . ASN A 1 94 ? -3.072 2.595 11.109 1.00 76.50 94 ASN A C 1
ATOM 730 O O . ASN A 1 94 ? -4.004 2.772 11.885 1.00 76.50 94 ASN A O 1
ATOM 734 N N . MET A 1 95 ? -3.074 3.151 9.889 1.00 64.50 95 MET A N 1
ATOM 735 C CA . MET A 1 95 ? -4.181 4.009 9.429 1.00 64.50 95 MET A CA 1
ATOM 736 C C . MET A 1 95 ? -5.494 3.236 9.258 1.00 64.50 95 MET A C 1
ATOM 738 O O . MET A 1 95 ? -6.561 3.829 9.382 1.00 64.50 95 MET A O 1
ATOM 742 N N . ILE A 1 96 ? -5.421 1.939 8.946 1.00 59.53 96 ILE A N 1
ATOM 743 C CA . ILE A 1 96 ? -6.585 1.152 8.518 1.00 59.53 96 ILE A CA 1
ATOM 744 C C . ILE A 1 96 ? -7.053 0.157 9.587 1.00 59.53 96 ILE A C 1
ATOM 746 O O . ILE A 1 96 ? -8.221 -0.214 9.553 1.00 59.53 96 ILE A O 1
ATOM 750 N N . SER A 1 97 ? -6.190 -0.301 10.506 1.00 67.12 97 SER A N 1
ATOM 751 C CA . SER A 1 97 ? -6.575 -1.406 11.397 1.00 67.12 97 SER A CA 1
ATOM 752 C C . SER A 1 97 ? -5.965 -1.414 12.794 1.00 67.12 97 SER A C 1
ATOM 754 O O . SER A 1 97 ? -4.748 -1.275 12.974 1.00 67.12 97 SER A O 1
ATOM 756 N N . GLN A 1 98 ? -6.822 -1.728 13.759 1.00 77.19 98 GLN A N 1
ATOM 757 C CA . GLN A 1 98 ? -6.506 -2.065 15.143 1.00 77.19 98 GLN A CA 1
ATOM 758 C C . GLN A 1 98 ? -6.195 -3.561 15.346 1.00 77.19 98 GLN A C 1
ATOM 760 O O . GLN A 1 98 ? -5.410 -3.905 16.225 1.00 77.19 98 GLN A O 1
ATOM 765 N N . SER A 1 99 ? -6.751 -4.438 14.511 1.00 87.75 99 SER A N 1
ATOM 766 C CA . SER A 1 99 ? -6.629 -5.894 14.561 1.00 87.75 99 SER A CA 1
ATOM 767 C C . SER A 1 99 ? -5.350 -6.383 13.875 1.00 87.75 99 SER A C 1
ATOM 769 O O . SER A 1 99 ? -5.040 -5.960 12.750 1.00 87.75 99 SER A O 1
ATOM 771 N N . PRO A 1 100 ? -4.607 -7.315 14.500 1.00 91.44 100 PRO A N 1
ATOM 772 C CA . PRO A 1 100 ? -3.368 -7.828 13.935 1.00 91.44 100 PRO A CA 1
ATOM 773 C C . PRO A 1 100 ? -3.606 -8.593 12.625 1.00 91.44 100 PRO A C 1
ATOM 775 O O . PRO A 1 100 ? -2.872 -8.373 11.663 1.00 91.44 100 PRO A O 1
ATOM 778 N N . TYR A 1 101 ? -4.682 -9.379 12.512 1.00 92.75 101 TYR A N 1
ATOM 779 C CA . TYR A 1 101 ? -5.018 -10.102 11.278 1.00 92.75 101 TYR A CA 1
ATOM 780 C C . TYR A 1 101 ? -5.304 -9.166 10.098 1.00 92.75 101 TYR A C 1
ATOM 782 O O . TYR A 1 101 ? -4.917 -9.442 8.959 1.00 92.75 101 TYR A O 1
ATOM 790 N N . ARG A 1 102 ? -5.908 -8.001 10.350 1.00 90.94 102 ARG A N 1
ATOM 791 C CA . ARG A 1 102 ? -6.147 -7.001 9.303 1.00 90.94 102 ARG A CA 1
ATOM 792 C C . ARG A 1 102 ? -4.856 -6.302 8.870 1.00 90.94 102 ARG A C 1
ATOM 794 O O . ARG A 1 102 ? -4.712 -6.010 7.679 1.00 90.94 102 ARG A O 1
ATOM 801 N N . ARG A 1 103 ? -3.881 -6.128 9.773 1.00 91.81 103 ARG A N 1
ATOM 802 C CA . ARG A 1 103 ? -2.514 -5.696 9.413 1.00 91.81 103 ARG A CA 1
ATOM 803 C C . ARG A 1 103 ? -1.801 -6.751 8.564 1.00 91.81 103 ARG A C 1
ATOM 805 O O . ARG A 1 103 ? -1.214 -6.394 7.544 1.00 91.81 103 ARG A O 1
ATOM 812 N N . LEU A 1 104 ? -1.922 -8.040 8.903 1.00 93.56 104 LEU A N 1
ATOM 813 C CA . LEU A 1 104 ? -1.380 -9.136 8.085 1.00 93.56 104 LEU A CA 1
ATOM 814 C C . LEU A 1 104 ? -1.985 -9.136 6.674 1.00 93.56 104 LEU A C 1
ATOM 816 O O . LEU A 1 104 ? -1.249 -9.123 5.685 1.00 93.56 104 LEU A O 1
ATOM 820 N N . LYS A 1 105 ? -3.317 -9.044 6.565 1.00 92.38 105 LYS A N 1
ATOM 821 C CA . LYS A 1 105 ? -4.034 -8.943 5.283 1.00 92.38 105 LYS A CA 1
ATOM 822 C C . LYS A 1 105 ? -3.570 -7.742 4.456 1.00 92.38 105 LYS A C 1
ATOM 824 O O . LYS A 1 105 ? -3.411 -7.852 3.239 1.00 92.38 105 LYS A O 1
ATOM 829 N N . GLN A 1 106 ? -3.305 -6.601 5.093 1.00 92.19 106 GLN A N 1
ATOM 830 C CA . GLN A 1 106 ? -2.740 -5.432 4.414 1.00 92.19 106 GLN A CA 1
ATOM 831 C C . GLN A 1 106 ? -1.321 -5.686 3.900 1.00 92.19 106 GLN A C 1
ATOM 833 O O . GLN A 1 106 ? -1.057 -5.368 2.739 1.00 92.19 106 GLN A O 1
ATOM 838 N N . CYS A 1 107 ? -0.430 -6.277 4.704 1.00 93.94 107 CYS A N 1
ATOM 839 C CA . CYS A 1 107 ? 0.912 -6.666 4.256 1.00 93.94 107 CYS A CA 1
ATOM 840 C C . CYS A 1 107 ? 0.830 -7.575 3.023 1.00 93.94 107 CYS A C 1
ATOM 842 O O . CYS A 1 107 ? 1.445 -7.272 1.999 1.00 93.94 107 CYS A O 1
ATOM 844 N N . LEU A 1 108 ? -0.002 -8.620 3.073 1.00 94.44 108 LEU A N 1
ATOM 845 C CA . LEU A 1 108 ? -0.218 -9.540 1.953 1.00 94.44 108 LEU A CA 1
ATOM 846 C C . LEU A 1 108 ? -0.737 -8.816 0.704 1.00 94.44 108 LEU A C 1
ATOM 848 O O . LEU A 1 108 ? -0.189 -8.985 -0.385 1.00 94.44 108 LEU A O 1
ATOM 852 N N . ALA A 1 109 ? -1.730 -7.937 0.852 1.00 93.38 109 ALA A N 1
ATOM 853 C CA . ALA A 1 109 ? -2.266 -7.159 -0.262 1.00 93.38 109 ALA A CA 1
ATOM 854 C C . ALA A 1 109 ? -1.220 -6.212 -0.880 1.00 93.38 109 ALA A C 1
ATOM 856 O O . ALA A 1 109 ? -1.190 -6.022 -2.100 1.00 93.38 109 ALA A O 1
ATOM 857 N N . LYS A 1 110 ? -0.350 -5.602 -0.065 1.00 91.75 110 LYS A N 1
ATOM 858 C CA . LYS A 1 110 ? 0.746 -4.748 -0.551 1.00 91.75 110 LYS A CA 1
ATOM 859 C C . LYS A 1 110 ? 1.804 -5.571 -1.283 1.00 91.75 110 LYS A C 1
ATOM 861 O O . LYS A 1 110 ? 2.216 -5.165 -2.371 1.00 91.75 110 LYS A O 1
ATOM 866 N N . ILE A 1 111 ? 2.188 -6.723 -0.734 1.00 94.69 111 ILE A N 1
ATOM 867 C CA . ILE A 1 111 ? 3.120 -7.663 -1.366 1.00 94.69 111 ILE A CA 1
ATOM 868 C C . ILE A 1 111 ? 2.572 -8.111 -2.721 1.00 94.69 111 ILE A C 1
ATOM 870 O O . ILE A 1 111 ? 3.284 -8.017 -3.718 1.00 94.69 111 ILE A O 1
ATOM 874 N N . GLU A 1 112 ? 1.305 -8.520 -2.800 1.00 95.56 112 GLU A N 1
ATOM 875 C CA . GLU A 1 112 ? 0.732 -9.039 -4.045 1.00 95.56 112 GLU A CA 1
ATOM 876 C C . GLU A 1 112 ? 0.648 -7.972 -5.145 1.00 95.56 112 GLU A C 1
ATOM 878 O O . GLU A 1 112 ? 1.020 -8.222 -6.295 1.00 95.56 112 GLU A O 1
ATOM 883 N N . ARG A 1 113 ? 0.283 -6.731 -4.794 1.00 92.44 113 ARG A N 1
ATOM 884 C CA . ARG A 1 113 ? 0.331 -5.602 -5.742 1.00 92.44 113 ARG A CA 1
ATOM 885 C C . ARG A 1 113 ? 1.740 -5.389 -6.300 1.00 92.44 113 ARG A C 1
ATOM 887 O O . ARG A 1 113 ? 1.900 -5.157 -7.499 1.00 92.44 113 ARG A O 1
ATOM 894 N N . LYS A 1 114 ? 2.767 -5.484 -5.452 1.00 92.31 114 LYS A N 1
ATOM 895 C CA . LYS A 1 114 ? 4.170 -5.304 -5.860 1.00 92.31 114 LYS A CA 1
ATOM 896 C C . LYS A 1 114 ? 4.688 -6.497 -6.665 1.00 92.31 114 LYS A C 1
ATOM 898 O O . LYS A 1 114 ? 5.384 -6.285 -7.655 1.00 92.31 114 LYS A O 1
ATOM 903 N N . ARG A 1 115 ? 4.286 -7.728 -6.327 1.00 94.00 115 ARG A N 1
ATOM 904 C CA . ARG A 1 115 ? 4.571 -8.943 -7.111 1.00 94.00 115 ARG A CA 1
ATOM 905 C C . ARG A 1 115 ? 3.981 -8.862 -8.514 1.00 94.00 115 ARG A C 1
ATOM 907 O O . ARG A 1 115 ? 4.679 -9.156 -9.481 1.00 94.00 115 ARG A O 1
ATOM 914 N N . SER A 1 116 ? 2.730 -8.426 -8.631 1.00 91.62 116 SER A N 1
ATOM 915 C CA . SER A 1 116 ? 2.067 -8.233 -9.923 1.00 91.62 116 SER A CA 1
ATOM 916 C C . SER A 1 116 ? 2.791 -7.191 -10.784 1.00 91.62 116 SER A C 1
ATOM 918 O O . SER A 1 116 ? 3.125 -7.477 -11.935 1.00 91.62 116 SER A O 1
ATOM 920 N N . ALA A 1 117 ? 3.144 -6.036 -10.208 1.00 87.62 117 ALA A N 1
ATOM 921 C CA . ALA A 1 117 ? 3.927 -5.010 -10.904 1.00 87.62 117 ALA A CA 1
ATOM 922 C C . ALA A 1 117 ? 5.324 -5.512 -11.322 1.00 87.62 117 ALA A C 1
ATOM 924 O O . ALA A 1 117 ? 5.803 -5.221 -12.420 1.00 87.62 117 ALA A O 1
ATOM 925 N N . LEU A 1 118 ? 5.988 -6.302 -10.474 1.00 91.81 118 LEU A N 1
ATOM 926 C CA . LEU A 1 118 ? 7.287 -6.899 -10.783 1.00 91.81 118 LEU A CA 1
ATOM 927 C C . LEU A 1 118 ? 7.186 -7.913 -11.930 1.00 91.81 118 LEU A C 1
ATOM 929 O O . LEU A 1 118 ? 8.008 -7.895 -12.847 1.00 91.81 118 LEU A O 1
ATOM 933 N N . LYS A 1 119 ? 6.160 -8.772 -11.908 1.00 91.50 119 LYS A N 1
ATOM 934 C CA . LYS A 1 119 ? 5.892 -9.764 -12.956 1.00 91.50 119 LYS A CA 1
ATOM 935 C C . LYS A 1 119 ? 5.772 -9.093 -14.323 1.00 91.50 119 LYS A C 1
ATOM 937 O O . LYS A 1 119 ? 6.444 -9.514 -15.264 1.00 91.50 119 LYS A O 1
ATOM 942 N N . GLU A 1 120 ? 4.958 -8.044 -14.428 1.00 88.69 120 GLU A N 1
ATOM 943 C CA . GLU A 1 120 ? 4.774 -7.292 -15.674 1.00 88.69 120 GLU A CA 1
ATOM 944 C C . GLU A 1 120 ? 6.101 -6.717 -16.197 1.00 88.69 120 GLU A C 1
ATOM 946 O O . GLU A 1 120 ? 6.468 -6.946 -17.355 1.00 88.69 120 GLU A O 1
ATOM 951 N N . ASN A 1 121 ? 6.868 -6.059 -15.323 1.00 88.56 121 ASN A N 1
ATOM 952 C CA . ASN A 1 121 ? 8.155 -5.466 -15.680 1.00 88.56 121 ASN A CA 1
ATOM 953 C C . ASN A 1 121 ? 9.186 -6.511 -16.135 1.00 88.56 121 ASN A C 1
ATOM 955 O O . ASN A 1 121 ? 9.867 -6.302 -17.138 1.00 88.56 121 ASN A O 1
ATOM 959 N N . ILE A 1 122 ? 9.267 -7.672 -15.477 1.00 90.06 122 ILE A N 1
ATOM 960 C CA . ILE A 1 122 ? 10.184 -8.751 -15.880 1.00 90.06 122 ILE A CA 1
ATOM 961 C C . ILE A 1 122 ? 9.840 -9.276 -17.279 1.00 90.06 122 ILE A C 1
ATOM 963 O O . ILE A 1 122 ? 10.734 -9.472 -18.106 1.00 90.06 122 ILE A O 1
ATOM 967 N N . PHE A 1 123 ? 8.559 -9.502 -17.582 1.00 92.38 123 PHE A N 1
ATOM 968 C CA . PHE A 1 123 ? 8.165 -9.947 -18.922 1.00 92.38 123 PHE A CA 1
ATOM 969 C C . PHE A 1 123 ? 8.427 -8.878 -19.984 1.00 92.38 123 PHE A C 1
ATOM 971 O O . PHE A 1 123 ? 8.842 -9.221 -21.095 1.00 92.38 123 PHE A O 1
ATOM 978 N N . LYS A 1 124 ? 8.245 -7.595 -19.652 1.00 90.12 124 LYS A N 1
ATOM 979 C CA . LYS A 1 124 ? 8.623 -6.478 -20.525 1.00 90.12 124 LYS A CA 1
ATOM 980 C C . LYS A 1 124 ? 10.127 -6.489 -20.817 1.00 90.12 124 LYS A C 1
ATOM 982 O O . LYS A 1 124 ? 10.504 -6.467 -21.986 1.00 90.12 124 LYS A O 1
ATOM 987 N N . LEU A 1 125 ? 10.973 -6.642 -19.797 1.00 90.00 125 LEU A N 1
ATOM 988 C CA . LEU A 1 125 ? 12.428 -6.735 -19.962 1.00 90.00 125 LEU A CA 1
ATOM 989 C C . LEU A 1 125 ? 12.855 -7.927 -20.824 1.00 90.00 125 LEU A C 1
ATOM 991 O O . LEU A 1 125 ? 13.699 -7.778 -21.704 1.00 90.00 125 LEU A O 1
ATOM 995 N N . ARG A 1 126 ? 12.242 -9.102 -20.634 1.00 90.31 126 ARG A N 1
ATOM 996 C CA . ARG A 1 126 ? 12.515 -10.281 -21.478 1.00 90.31 126 ARG A CA 1
ATOM 997 C C . ARG A 1 126 ? 12.187 -10.018 -22.950 1.00 90.31 126 ARG A C 1
ATOM 999 O O . ARG A 1 126 ? 12.954 -10.413 -23.824 1.00 90.31 126 ARG A O 1
ATOM 1006 N N . LYS A 1 127 ? 11.069 -9.338 -23.230 1.00 92.62 127 LYS A N 1
ATOM 1007 C CA . LYS A 1 127 ? 10.688 -8.948 -24.597 1.00 92.62 127 LYS A CA 1
ATOM 1008 C C . LYS A 1 127 ? 11.671 -7.940 -25.191 1.00 92.62 127 LYS A C 1
ATOM 1010 O O . LYS A 1 127 ? 12.045 -8.093 -26.349 1.00 92.62 127 LYS A O 1
ATOM 1015 N N . GLU A 1 128 ? 12.097 -6.937 -24.423 1.00 91.31 128 GLU A N 1
ATOM 1016 C CA . GLU A 1 128 ? 13.085 -5.959 -24.894 1.00 91.31 128 GLU A CA 1
ATOM 1017 C C . GLU A 1 128 ? 14.455 -6.597 -25.143 1.00 91.31 128 GLU A C 1
ATOM 1019 O O . GLU A 1 128 ? 15.059 -6.315 -26.174 1.00 91.31 128 GLU A O 1
ATOM 1024 N N . LYS A 1 129 ? 14.893 -7.542 -24.300 1.00 91.75 129 LYS A N 1
ATOM 1025 C CA . LYS A 1 129 ? 16.113 -8.325 -24.544 1.00 91.75 129 LYS A CA 1
ATOM 1026 C C . LYS A 1 129 ? 16.064 -9.049 -25.893 1.00 91.75 129 LYS A C 1
ATOM 1028 O O . LYS A 1 129 ? 16.967 -8.886 -26.701 1.00 91.75 129 LYS A O 1
ATOM 1033 N N . LEU A 1 130 ? 14.976 -9.766 -26.186 1.00 93.81 130 LEU A N 1
ATOM 1034 C CA . LEU A 1 130 ? 14.818 -10.440 -27.481 1.00 93.81 130 LEU A CA 1
ATOM 1035 C C . LEU A 1 130 ? 14.827 -9.463 -28.667 1.00 93.81 130 LEU A C 1
ATOM 1037 O O . LEU A 1 130 ? 15.282 -9.816 -29.752 1.00 93.81 130 LEU A O 1
ATOM 1041 N N . LYS A 1 131 ? 14.304 -8.243 -28.493 1.00 93.94 131 LYS A N 1
ATOM 1042 C CA . LYS A 1 131 ? 14.378 -7.204 -29.530 1.00 93.94 131 LYS A CA 1
ATOM 1043 C C . LYS A 1 131 ? 15.814 -6.720 -29.731 1.00 93.94 131 LYS A C 1
ATOM 1045 O O . LYS A 1 131 ? 16.210 -6.552 -30.877 1.00 93.94 131 LYS A O 1
ATOM 1050 N N . ILE A 1 132 ? 16.578 -6.532 -28.654 1.00 93.00 132 ILE A N 1
ATOM 1051 C CA . ILE A 1 132 ? 18.009 -6.199 -28.724 1.00 93.00 132 ILE A CA 1
ATOM 1052 C C . ILE A 1 132 ? 18.767 -7.296 -29.473 1.00 93.00 132 ILE A C 1
ATOM 1054 O O . ILE A 1 132 ? 19.470 -6.984 -30.426 1.00 93.00 132 ILE A O 1
ATOM 1058 N N . ASP A 1 133 ? 18.556 -8.568 -29.123 1.00 93.56 133 ASP A N 1
ATOM 1059 C CA . ASP A 1 133 ? 19.227 -9.698 -29.780 1.00 93.56 133 ASP A CA 1
ATOM 1060 C C . ASP A 1 133 ? 18.929 -9.730 -31.294 1.00 93.56 133 ASP A C 1
ATOM 1062 O O . ASP A 1 133 ? 19.827 -9.924 -32.114 1.00 93.56 133 ASP A O 1
ATOM 1066 N N . LYS A 1 134 ? 17.676 -9.456 -31.692 1.00 93.94 134 LYS A N 1
ATOM 1067 C CA . LYS A 1 134 ? 17.288 -9.333 -33.109 1.00 93.94 134 LYS A CA 1
ATOM 1068 C C . LYS A 1 134 ? 17.969 -8.161 -33.815 1.00 93.94 134 LYS A C 1
ATOM 1070 O O . LYS A 1 134 ? 18.399 -8.320 -34.953 1.00 93.94 134 LYS A O 1
ATOM 1075 N N . LEU A 1 135 ? 18.047 -7.001 -33.165 1.00 93.19 135 LEU A N 1
ATOM 1076 C CA . LEU A 1 135 ? 18.698 -5.812 -33.719 1.00 93.19 135 LEU A CA 1
ATOM 1077 C C . LEU A 1 135 ? 20.208 -6.021 -33.874 1.00 93.19 135 LEU A C 1
ATOM 1079 O O . LEU A 1 135 ? 20.762 -5.643 -34.900 1.00 93.19 135 LEU A O 1
ATOM 1083 N N . LEU A 1 136 ? 20.859 -6.680 -32.910 1.00 92.06 136 LEU A N 1
ATOM 1084 C CA . LEU A 1 136 ? 22.275 -7.049 -32.999 1.00 92.06 136 LEU A CA 1
ATOM 1085 C C . LEU A 1 136 ? 22.539 -7.993 -34.176 1.00 92.06 136 LEU A C 1
ATOM 1087 O O . LEU A 1 136 ? 23.467 -7.763 -34.945 1.00 92.06 136 LEU A O 1
ATOM 1091 N N . TYR A 1 137 ? 21.687 -9.003 -34.367 1.00 93.56 137 TYR A N 1
ATOM 1092 C CA . TYR A 1 137 ? 21.787 -9.901 -35.519 1.00 93.56 137 TYR A CA 1
ATOM 1093 C C . TYR A 1 137 ? 21.583 -9.169 -36.857 1.00 93.56 137 TYR A C 1
ATOM 1095 O O . TYR A 1 137 ? 22.330 -9.382 -37.809 1.00 93.56 137 TYR A O 1
ATOM 1103 N N . GLN A 1 138 ? 20.587 -8.280 -36.942 1.00 91.06 138 GLN A N 1
ATOM 1104 C CA . GLN A 1 138 ? 20.350 -7.469 -38.142 1.00 91.06 138 GLN A CA 1
ATOM 1105 C C . GLN A 1 138 ? 21.529 -6.549 -38.449 1.00 91.06 138 GLN A C 1
ATOM 1107 O O . GLN A 1 138 ? 21.937 -6.457 -39.603 1.00 91.06 138 GLN A O 1
ATOM 1112 N N . LYS A 1 139 ? 22.088 -5.908 -37.421 1.00 90.44 139 LYS A N 1
ATOM 1113 C CA . LYS A 1 139 ? 23.283 -5.078 -37.541 1.00 90.44 139 LYS A CA 1
ATOM 1114 C C . LYS A 1 139 ? 24.449 -5.877 -38.116 1.00 90.44 139 LYS A C 1
ATOM 1116 O O . LYS A 1 139 ? 25.009 -5.446 -39.114 1.00 90.44 139 LYS A O 1
ATOM 1121 N N . GLN A 1 140 ? 24.739 -7.053 -37.557 1.00 88.94 140 GLN A N 1
ATOM 1122 C CA . GLN A 1 140 ? 25.813 -7.918 -38.048 1.00 88.94 140 GLN A CA 1
ATOM 1123 C C . GLN A 1 140 ? 25.619 -8.278 -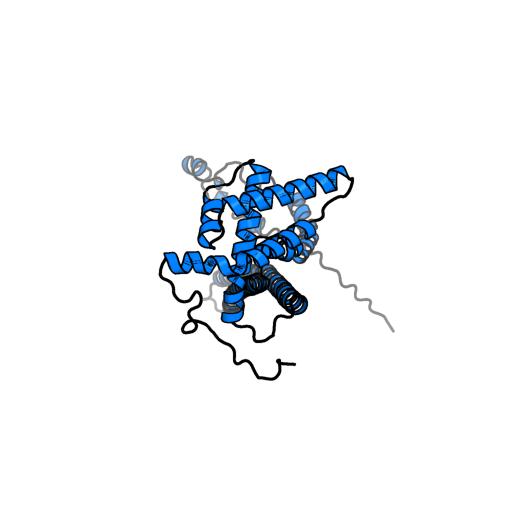39.528 1.00 88.94 140 GLN A C 1
ATOM 1125 O O . GLN A 1 140 ? 26.548 -8.171 -40.315 1.00 88.94 140 GLN A O 1
ATOM 1130 N N . LYS A 1 141 ? 24.391 -8.615 -39.941 1.00 88.69 141 LYS A N 1
ATOM 1131 C CA . LYS A 1 141 ? 24.087 -8.905 -41.350 1.00 88.69 141 LYS A CA 1
ATOM 1132 C C . LYS A 1 141 ? 24.373 -7.715 -42.277 1.00 88.69 141 LYS A C 1
ATOM 1134 O O . LYS A 1 141 ? 24.841 -7.922 -43.391 1.00 88.69 141 LYS A O 1
ATOM 1139 N N . PHE A 1 142 ? 24.050 -6.493 -41.854 1.00 86.81 142 PHE A N 1
ATOM 1140 C CA . PHE A 1 142 ? 24.347 -5.286 -42.630 1.00 86.81 142 PHE A CA 1
ATOM 1141 C C . PHE A 1 142 ? 25.847 -4.966 -42.647 1.00 86.81 142 PHE A C 1
ATOM 1143 O O . PHE A 1 142 ? 26.359 -4.542 -43.677 1.00 86.81 142 PHE A O 1
ATOM 1150 N N . GLU A 1 143 ? 26.560 -5.216 -41.547 1.00 84.56 143 GLU A N 1
ATOM 1151 C CA . GLU A 1 143 ? 28.021 -5.091 -41.486 1.00 84.56 143 GLU A CA 1
ATOM 1152 C C . GLU A 1 143 ? 28.710 -6.097 -42.421 1.00 84.56 143 GLU A C 1
ATOM 1154 O O . GLU A 1 143 ? 29.605 -5.714 -43.166 1.00 84.56 143 GLU A O 1
ATOM 1159 N N . ASP A 1 144 ? 28.242 -7.349 -42.466 1.00 84.38 144 ASP A N 1
ATOM 1160 C CA . ASP A 1 144 ? 28.756 -8.374 -43.382 1.00 84.38 144 ASP A CA 1
ATOM 1161 C C . ASP A 1 144 ? 28.520 -7.999 -44.859 1.00 84.38 144 ASP A C 1
ATOM 1163 O O . ASP A 1 144 ? 29.358 -8.277 -45.716 1.00 84.38 144 ASP A O 1
ATOM 1167 N N . GLN A 1 145 ? 27.398 -7.337 -45.172 1.00 81.19 145 GLN A N 1
ATOM 1168 C CA . GLN A 1 145 ? 27.098 -6.835 -46.521 1.00 81.19 145 GLN A CA 1
ATOM 1169 C C . GLN A 1 145 ? 28.030 -5.699 -46.957 1.00 81.19 145 GLN A C 1
ATOM 1171 O O . GLN A 1 145 ? 28.284 -5.566 -48.148 1.00 81.19 145 GLN A O 1
ATOM 1176 N N . LEU A 1 146 ? 28.562 -4.926 -46.008 1.00 75.06 146 LEU A N 1
ATOM 1177 C CA . LEU A 1 146 ? 29.530 -3.854 -46.260 1.00 75.06 146 LEU A CA 1
ATOM 1178 C C . LEU A 1 146 ? 30.927 -4.378 -46.628 1.00 75.06 146 LEU A C 1
ATOM 1180 O O . LEU A 1 146 ? 31.744 -3.626 -47.143 1.00 75.06 146 LEU A O 1
ATOM 1184 N N . ILE A 1 147 ? 31.224 -5.649 -46.333 1.00 73.94 147 ILE A N 1
ATOM 1185 C CA . ILE A 1 147 ? 32.519 -6.285 -46.630 1.00 73.94 147 ILE A CA 1
ATOM 1186 C C . ILE A 1 147 ? 32.574 -6.779 -48.088 1.00 73.94 147 ILE A C 1
ATOM 1188 O O . ILE A 1 147 ? 33.653 -7.017 -48.630 1.00 73.94 147 ILE A O 1
ATOM 1192 N N . VAL A 1 148 ? 31.418 -6.956 -48.732 1.00 72.56 148 VAL A N 1
ATOM 1193 C CA . VAL A 1 148 ? 31.331 -7.439 -50.111 1.00 72.56 148 VAL A CA 1
ATOM 1194 C C . VAL A 1 148 ? 31.426 -6.249 -51.070 1.00 72.56 148 VAL A C 1
ATOM 1196 O O . VAL A 1 148 ? 30.454 -5.520 -51.240 1.00 72.56 148 VAL A O 1
ATOM 1199 N N . ASP A 1 149 ? 32.581 -6.086 -51.726 1.00 57.53 149 ASP A N 1
ATOM 1200 C CA . ASP A 1 149 ? 32.812 -5.094 -52.793 1.00 57.53 149 ASP A CA 1
ATOM 1201 C C . ASP A 1 149 ? 32.034 -5.470 -54.075 1.00 57.53 149 ASP A C 1
ATOM 1203 O O . ASP A 1 149 ? 32.594 -5.939 -55.070 1.00 57.53 149 ASP A O 1
ATOM 1207 N N . ASP A 1 150 ? 30.712 -5.295 -54.052 1.00 63.75 150 ASP A N 1
ATOM 1208 C CA . ASP A 1 150 ? 29.844 -5.378 -55.229 1.00 63.75 150 ASP A CA 1
ATOM 1209 C C . ASP A 1 150 ? 29.365 -3.969 -55.616 1.00 63.75 150 ASP A C 1
ATOM 1211 O O . ASP A 1 150 ? 28.783 -3.234 -54.816 1.00 63.75 150 ASP A O 1
ATOM 1215 N N . VAL A 1 151 ? 29.606 -3.593 -56.876 1.00 60.16 151 VAL A N 1
ATOM 1216 C CA . VAL A 1 151 ? 29.309 -2.270 -57.460 1.00 60.16 151 VAL A CA 1
ATOM 1217 C C . VAL A 1 151 ? 27.802 -1.956 -57.456 1.00 60.16 151 VAL A C 1
ATOM 1219 O O . VAL A 1 151 ? 27.409 -0.802 -57.607 1.00 60.16 151 VAL A O 1
ATOM 1222 N N . SER A 1 152 ? 26.944 -2.964 -57.272 1.00 64.25 152 SER A N 1
ATOM 1223 C CA . SER A 1 152 ? 25.485 -2.808 -57.217 1.00 64.25 152 SER A CA 1
ATOM 1224 C C . SER A 1 152 ? 24.926 -2.402 -55.844 1.00 64.25 152 SER A C 1
ATOM 1226 O O . SER A 1 152 ? 23.734 -2.103 -55.742 1.00 64.25 152 SER A O 1
ATOM 1228 N N . ILE A 1 153 ? 25.752 -2.381 -54.793 1.00 69.00 153 ILE A N 1
ATOM 1229 C CA . ILE A 1 153 ? 25.312 -2.134 -53.417 1.00 69.00 153 ILE A CA 1
ATOM 1230 C C . ILE A 1 153 ? 25.469 -0.649 -53.058 1.00 69.00 153 ILE A C 1
ATOM 1232 O O . ILE A 1 153 ? 26.576 -0.108 -53.060 1.00 69.00 153 ILE A O 1
ATOM 1236 N N . ASP A 1 154 ? 24.365 0.007 -52.682 1.00 78.12 154 ASP A N 1
ATOM 1237 C CA . ASP A 1 154 ? 24.394 1.353 -52.096 1.00 78.12 154 ASP A CA 1
ATOM 1238 C C . ASP A 1 154 ? 24.909 1.285 -50.648 1.00 78.12 154 ASP A C 1
ATOM 1240 O O . ASP A 1 154 ? 24.165 1.053 -49.690 1.00 78.12 154 ASP A O 1
ATOM 1244 N N . HIS A 1 155 ? 26.221 1.468 -50.499 1.00 76.62 155 HIS A N 1
ATOM 1245 C CA . HIS A 1 155 ? 26.910 1.433 -49.211 1.00 76.62 155 HIS A CA 1
ATOM 1246 C C . HIS A 1 155 ? 26.391 2.514 -48.250 1.00 76.62 155 HIS A C 1
ATOM 1248 O O . HIS A 1 155 ? 26.316 2.280 -47.042 1.00 76.62 155 HIS A O 1
ATOM 1254 N N . GLN A 1 156 ? 25.959 3.665 -48.774 1.00 80.44 156 GLN A N 1
ATOM 1255 C CA . GLN A 1 156 ? 25.466 4.777 -47.968 1.00 80.44 156 GLN A CA 1
ATOM 1256 C C . GLN A 1 156 ? 24.106 4.443 -47.331 1.00 80.44 156 GLN A C 1
ATOM 1258 O O . GLN A 1 156 ? 23.869 4.746 -46.159 1.00 80.44 156 GLN A O 1
ATOM 1263 N N . GLU A 1 157 ? 23.224 3.751 -48.058 1.00 82.94 157 GLU A N 1
ATOM 1264 C CA . GLU A 1 157 ? 21.946 3.278 -47.512 1.00 82.94 157 GLU A CA 1
ATOM 1265 C C . GLU A 1 157 ? 22.148 2.267 -46.367 1.00 82.94 157 GLU A C 1
ATOM 1267 O O . GLU A 1 157 ? 21.425 2.292 -45.363 1.00 82.94 157 GLU A O 1
ATOM 1272 N N . ILE A 1 158 ? 23.139 1.377 -46.488 1.00 82.12 158 ILE A N 1
ATOM 1273 C CA . ILE A 1 158 ? 23.453 0.390 -45.446 1.00 82.12 158 ILE A CA 1
ATOM 1274 C C . ILE A 1 158 ? 24.025 1.077 -44.202 1.00 82.12 158 ILE A C 1
ATOM 1276 O O . ILE A 1 158 ? 23.603 0.761 -43.085 1.00 82.12 158 ILE A O 1
ATOM 1280 N N . GLU A 1 159 ? 24.911 2.060 -44.370 1.00 83.00 159 GLU A N 1
ATOM 1281 C CA . GLU A 1 159 ? 25.421 2.859 -43.253 1.00 83.00 159 GLU A CA 1
ATOM 1282 C C . GLU A 1 159 ? 24.290 3.557 -42.483 1.00 83.00 159 GLU A C 1
ATOM 1284 O O . GLU A 1 159 ? 24.247 3.476 -41.251 1.00 83.00 159 GLU A O 1
ATOM 1289 N N . PHE A 1 160 ? 23.316 4.161 -43.176 1.00 85.31 160 PHE A N 1
ATOM 1290 C CA . PHE A 1 160 ? 22.148 4.761 -42.519 1.00 85.31 160 PHE A CA 1
ATOM 1291 C C . PHE A 1 160 ? 21.310 3.731 -41.748 1.00 85.31 160 PHE A C 1
ATOM 1293 O O . PHE A 1 160 ? 20.863 4.010 -40.630 1.00 85.31 160 PHE A O 1
ATOM 1300 N N . LYS A 1 161 ? 21.128 2.517 -42.287 1.00 87.62 161 LYS A N 1
ATOM 1301 C CA . LYS A 1 161 ? 20.428 1.422 -41.585 1.00 87.62 161 LYS A CA 1
ATOM 1302 C C . LYS A 1 161 ? 21.166 1.000 -40.315 1.00 87.62 161 LYS A C 1
ATOM 1304 O O . LYS A 1 161 ? 20.527 0.812 -39.278 1.00 87.62 161 LYS A O 1
ATOM 1309 N N . ILE A 1 162 ? 22.494 0.894 -40.367 1.00 86.00 162 ILE A N 1
ATOM 1310 C CA . ILE A 1 162 ? 23.327 0.572 -39.200 1.00 86.00 162 ILE A CA 1
ATOM 1311 C C . ILE A 1 162 ? 23.226 1.680 -38.145 1.00 86.00 162 ILE A C 1
ATOM 1313 O O . ILE A 1 162 ? 23.026 1.380 -36.965 1.00 86.00 162 ILE A O 1
ATOM 1317 N N . GLN A 1 163 ? 23.311 2.954 -38.543 1.00 85.38 163 GLN A N 1
ATOM 1318 C CA . GLN A 1 163 ? 23.152 4.091 -37.629 1.00 85.38 163 GLN A CA 1
ATOM 1319 C C . GLN A 1 163 ? 21.778 4.085 -36.950 1.00 85.38 163 GLN A C 1
ATOM 1321 O O . GLN A 1 163 ? 21.695 4.195 -35.727 1.00 85.38 163 GLN A O 1
ATOM 1326 N N . HIS A 1 164 ? 20.706 3.866 -37.713 1.00 86.31 164 HIS A N 1
ATOM 1327 C CA . HIS A 1 164 ? 19.356 3.757 -37.167 1.00 86.31 164 HIS A CA 1
ATOM 1328 C C . HIS A 1 164 ? 19.234 2.608 -36.150 1.00 86.31 164 HIS A C 1
ATOM 1330 O O . HIS A 1 164 ? 18.679 2.795 -35.066 1.00 86.31 164 HIS A O 1
ATOM 1336 N N . ILE A 1 165 ? 19.802 1.432 -36.445 1.00 90.00 165 ILE A N 1
ATOM 1337 C CA . ILE A 1 165 ? 19.829 0.307 -35.498 1.00 90.00 165 ILE A CA 1
ATOM 1338 C C . ILE A 1 165 ? 20.622 0.659 -34.232 1.00 90.00 165 ILE A C 1
ATOM 1340 O O . ILE A 1 165 ? 20.192 0.310 -33.133 1.00 90.00 165 ILE A O 1
ATOM 1344 N N . ASN A 1 166 ? 21.749 1.366 -34.349 1.00 88.94 166 ASN A N 1
ATOM 1345 C CA . ASN A 1 166 ? 22.532 1.795 -33.187 1.00 88.94 166 ASN A CA 1
ATOM 1346 C C . ASN A 1 166 ? 21.724 2.717 -32.261 1.00 88.94 166 ASN A C 1
ATOM 1348 O O . ASN A 1 166 ? 21.730 2.494 -31.051 1.00 88.94 166 ASN A O 1
ATOM 1352 N N . ILE A 1 167 ? 20.975 3.677 -32.815 1.00 87.62 167 ILE A N 1
ATOM 1353 C CA . ILE A 1 167 ? 20.080 4.552 -32.038 1.00 87.62 167 ILE A CA 1
ATOM 1354 C C . ILE A 1 167 ? 19.018 3.713 -31.312 1.00 87.62 167 ILE A C 1
ATOM 1356 O O . ILE A 1 167 ? 18.822 3.860 -30.106 1.00 87.62 167 ILE A O 1
ATOM 1360 N N . GLN A 1 168 ? 18.383 2.764 -32.010 1.00 90.44 168 GLN A N 1
ATOM 1361 C CA . GLN A 1 168 ? 17.391 1.871 -31.399 1.00 90.44 168 GLN A CA 1
ATOM 1362 C C . GLN A 1 168 ? 17.983 0.992 -30.287 1.00 90.44 168 GLN A C 1
ATOM 1364 O O . GLN A 1 168 ? 17.319 0.723 -29.283 1.00 90.44 168 GLN A O 1
ATOM 1369 N N . LEU A 1 169 ? 19.222 0.522 -30.448 1.00 89.81 169 LEU A N 1
ATOM 1370 C CA . LEU A 1 169 ? 19.930 -0.249 -29.426 1.00 89.81 169 LEU A CA 1
ATOM 1371 C C . LEU A 1 169 ? 20.232 0.606 -28.192 1.00 89.81 169 LEU A C 1
ATOM 1373 O O . LEU A 1 169 ? 19.987 0.149 -27.075 1.00 89.81 169 LEU A O 1
ATOM 1377 N N . GLN A 1 170 ? 20.716 1.836 -28.381 1.00 87.81 170 GLN A N 1
ATOM 1378 C CA . GLN A 1 170 ? 20.984 2.780 -27.293 1.00 87.81 170 GLN A CA 1
ATOM 1379 C C . GLN A 1 170 ? 19.705 3.121 -26.519 1.00 87.81 170 GLN A C 1
ATOM 1381 O O . GLN A 1 170 ? 19.685 3.010 -25.292 1.00 87.81 170 GLN A O 1
ATOM 1386 N N . GLU A 1 171 ? 18.618 3.441 -27.224 1.00 88.69 171 GLU A N 1
ATOM 1387 C CA . GLU A 1 171 ? 17.311 3.722 -26.623 1.00 88.69 171 GLU A CA 1
ATOM 1388 C C . GLU A 1 171 ? 16.825 2.538 -25.770 1.00 88.69 171 GLU A C 1
ATOM 1390 O O . GLU A 1 171 ? 16.401 2.696 -24.622 1.00 88.69 171 GLU A O 1
ATOM 1395 N N . LYS A 1 172 ? 16.912 1.313 -26.302 1.00 90.06 172 LYS A N 1
ATOM 1396 C CA . LYS A 1 172 ? 16.504 0.105 -25.572 1.00 90.06 172 LYS A CA 1
ATOM 1397 C C . LYS A 1 172 ? 17.390 -0.183 -24.368 1.00 90.06 172 LYS A C 1
ATOM 1399 O O . LYS A 1 172 ? 16.867 -0.559 -23.321 1.00 90.06 172 LYS A O 1
ATOM 1404 N N . ALA A 1 173 ? 18.702 -0.005 -24.495 1.00 87.62 173 ALA A N 1
ATOM 1405 C CA . ALA A 1 173 ? 19.639 -0.204 -23.396 1.00 87.62 173 ALA A CA 1
ATOM 1406 C C . ALA A 1 173 ? 19.375 0.779 -22.243 1.00 87.62 173 ALA A C 1
ATOM 1408 O O . ALA A 1 173 ? 19.314 0.353 -21.087 1.00 87.62 173 ALA A O 1
ATOM 1409 N N . ALA A 1 174 ? 19.139 2.059 -22.555 1.00 87.88 174 ALA A N 1
ATOM 1410 C CA . ALA A 1 174 ? 18.776 3.076 -21.569 1.00 87.88 174 ALA A CA 1
ATOM 1411 C C . ALA A 1 174 ? 17.472 2.710 -20.840 1.00 87.88 174 ALA A C 1
ATOM 1413 O O . ALA A 1 174 ? 17.451 2.613 -19.614 1.00 87.88 174 ALA A O 1
ATOM 1414 N N . ASN A 1 175 ? 16.422 2.359 -21.591 1.00 86.88 175 ASN A N 1
ATOM 1415 C CA . ASN A 1 175 ? 15.135 1.943 -21.026 1.00 86.88 175 ASN A CA 1
ATOM 1416 C C . ASN A 1 175 ? 15.248 0.731 -20.078 1.00 86.88 175 ASN A C 1
ATOM 1418 O O . ASN A 1 175 ? 14.560 0.666 -19.054 1.00 86.88 175 ASN A O 1
ATOM 1422 N N . ILE A 1 176 ? 16.102 -0.247 -20.404 1.00 86.88 176 ILE A N 1
ATOM 1423 C CA . ILE A 1 176 ? 16.364 -1.399 -19.528 1.00 86.88 176 ILE A CA 1
ATOM 1424 C C . ILE A 1 176 ? 17.059 -0.948 -18.242 1.00 86.88 176 ILE A C 1
ATOM 1426 O O . ILE A 1 176 ? 16.642 -1.358 -17.157 1.00 86.88 176 ILE A O 1
ATOM 1430 N N . SER A 1 177 ? 18.086 -0.102 -18.354 1.00 85.50 177 SER A N 1
ATOM 1431 C CA . SER A 1 177 ? 18.824 0.419 -17.200 1.00 85.50 177 SER A CA 1
ATOM 1432 C C . SER A 1 177 ? 17.903 1.164 -16.232 1.00 85.50 177 SER A C 1
ATOM 1434 O O . SER A 1 177 ? 17.926 0.893 -15.032 1.00 85.50 177 SER A O 1
ATOM 1436 N N . ASP A 1 178 ? 17.028 2.025 -16.749 1.00 84.00 178 ASP A N 1
ATOM 1437 C CA . ASP A 1 178 ? 16.094 2.806 -15.931 1.00 84.00 178 ASP A CA 1
ATOM 1438 C C . ASP A 1 178 ? 15.042 1.925 -15.243 1.00 84.00 178 ASP A C 1
ATOM 1440 O O . ASP A 1 178 ? 14.622 2.196 -14.116 1.00 84.00 178 ASP A O 1
ATOM 1444 N N . THR A 1 179 ? 14.653 0.811 -15.874 1.00 85.94 179 THR A N 1
ATOM 1445 C CA . THR A 1 179 ? 13.697 -0.148 -15.297 1.00 85.94 179 THR A CA 1
ATOM 1446 C C . THR A 1 179 ? 14.247 -0.834 -14.037 1.00 85.94 179 THR A C 1
ATOM 1448 O O . THR A 1 179 ? 13.471 -1.188 -13.144 1.00 85.94 179 THR A O 1
ATOM 1451 N N . ASN A 1 180 ? 15.571 -0.993 -13.913 1.00 84.69 180 ASN A N 1
ATOM 1452 C CA . ASN A 1 180 ? 16.189 -1.670 -12.766 1.00 84.69 180 ASN A CA 1
ATOM 1453 C C . ASN A 1 180 ? 15.871 -0.981 -11.435 1.00 84.69 180 ASN A C 1
ATOM 1455 O O . ASN A 1 180 ? 15.593 -1.665 -10.451 1.00 84.69 180 ASN A O 1
ATOM 1459 N N . LEU A 1 181 ? 15.842 0.354 -11.416 1.00 86.19 181 LEU A N 1
ATOM 1460 C CA . LEU A 1 181 ? 15.516 1.123 -10.216 1.00 86.19 181 LEU A CA 1
ATOM 1461 C C . LEU A 1 181 ? 14.113 0.779 -9.691 1.00 86.19 181 LEU A C 1
ATOM 1463 O O . LEU A 1 181 ? 13.927 0.578 -8.491 1.00 86.19 181 LEU A O 1
ATOM 1467 N N . TYR A 1 182 ? 13.131 0.659 -10.589 1.00 84.94 182 TYR A N 1
ATOM 1468 C CA . TYR A 1 182 ? 11.753 0.314 -10.230 1.00 84.94 182 TYR A CA 1
ATOM 1469 C C . TYR A 1 182 ? 11.630 -1.122 -9.715 1.00 84.94 182 TYR A C 1
ATOM 1471 O O . TYR A 1 182 ? 10.875 -1.383 -8.776 1.00 84.94 182 TYR A O 1
ATOM 1479 N N . ILE A 1 183 ? 12.382 -2.051 -10.311 1.00 89.12 183 ILE A N 1
ATOM 1480 C CA . ILE A 1 183 ? 12.440 -3.448 -9.868 1.00 89.12 183 ILE A CA 1
ATOM 1481 C C . ILE A 1 183 ? 13.020 -3.532 -8.458 1.00 89.12 183 ILE A C 1
ATOM 1483 O O . ILE A 1 183 ? 12.417 -4.150 -7.581 1.00 89.12 183 ILE A O 1
ATOM 1487 N N . GLU A 1 184 ? 14.157 -2.882 -8.222 1.00 88.38 184 GLU A N 1
ATOM 1488 C CA . GLU A 1 184 ? 14.807 -2.872 -6.915 1.00 88.38 184 GLU A CA 1
ATOM 1489 C C . GLU A 1 184 ? 13.915 -2.216 -5.852 1.00 88.38 184 GLU A C 1
ATOM 1491 O O . GLU A 1 184 ? 13.770 -2.741 -4.747 1.00 88.38 184 GLU A O 1
ATOM 1496 N N . GLY A 1 185 ? 13.245 -1.114 -6.200 1.00 89.44 185 GLY A N 1
ATOM 1497 C CA . GLY A 1 185 ? 12.239 -0.470 -5.360 1.00 89.44 185 GLY A CA 1
ATOM 1498 C C . GLY A 1 185 ? 11.106 -1.403 -4.941 1.00 89.44 185 GLY A C 1
ATOM 1499 O O . GLY A 1 185 ? 10.772 -1.490 -3.757 1.00 89.44 185 GLY A O 1
ATOM 1500 N N . ALA A 1 186 ? 10.539 -2.140 -5.900 1.00 90.69 186 ALA A N 1
ATOM 1501 C CA . ALA A 1 186 ? 9.479 -3.108 -5.633 1.00 90.69 186 ALA A CA 1
ATOM 1502 C C . ALA A 1 186 ? 9.957 -4.255 -4.728 1.00 90.69 186 ALA A C 1
ATOM 1504 O O . ALA A 1 186 ? 9.244 -4.629 -3.798 1.00 90.69 186 ALA A O 1
ATOM 1505 N N . LEU A 1 187 ? 11.167 -4.777 -4.954 1.00 91.56 187 LEU A N 1
ATOM 1506 C CA . LEU A 1 187 ? 11.763 -5.829 -4.123 1.00 91.56 187 LEU A CA 1
ATOM 1507 C C . LEU A 1 187 ? 12.018 -5.358 -2.685 1.00 91.56 187 LEU A C 1
ATOM 1509 O O . LEU A 1 187 ? 11.683 -6.073 -1.742 1.00 91.56 187 LEU A O 1
ATOM 1513 N N . LYS A 1 188 ? 12.536 -4.135 -2.505 1.00 90.56 188 LYS A N 1
ATOM 1514 C CA . LYS A 1 188 ? 12.731 -3.517 -1.181 1.00 90.56 188 LYS A CA 1
ATOM 1515 C C . LYS A 1 188 ? 11.418 -3.402 -0.406 1.00 90.56 188 LYS A C 1
ATOM 1517 O O . LYS A 1 188 ? 11.393 -3.650 0.798 1.00 90.56 188 LYS A O 1
ATOM 1522 N N . GLU A 1 189 ? 10.331 -3.012 -1.073 1.00 91.56 189 GLU A N 1
ATOM 1523 C CA . GLU A 1 189 ? 9.012 -2.940 -0.439 1.00 91.56 189 GLU A CA 1
ATOM 1524 C C . GLU A 1 189 ? 8.461 -4.325 -0.080 1.00 91.56 189 GLU A C 1
ATOM 1526 O O . GLU A 1 189 ? 7.911 -4.477 1.008 1.00 91.56 189 GLU A O 1
ATOM 1531 N N . ILE A 1 190 ? 8.634 -5.331 -0.947 1.00 93.56 190 ILE A N 1
ATOM 1532 C CA . ILE A 1 190 ? 8.228 -6.713 -0.646 1.00 93.56 190 ILE A CA 1
ATOM 1533 C C . ILE A 1 190 ? 8.940 -7.207 0.615 1.00 93.56 190 ILE A C 1
ATOM 1535 O O . ILE A 1 190 ? 8.257 -7.631 1.543 1.00 93.56 190 ILE A O 1
ATOM 1539 N N . GLY A 1 191 ? 10.271 -7.086 0.680 1.00 93.31 191 GLY A N 1
ATOM 1540 C CA . GLY A 1 191 ? 11.046 -7.513 1.850 1.00 93.31 191 GLY A CA 1
ATOM 1541 C C . GLY A 1 191 ? 10.597 -6.808 3.131 1.00 93.31 191 GLY A C 1
ATOM 1542 O O . GLY A 1 191 ? 10.287 -7.457 4.120 1.00 93.31 191 GLY A O 1
ATOM 1543 N N . MET A 1 192 ? 10.415 -5.484 3.081 1.00 93.69 192 MET A N 1
ATOM 1544 C CA . MET A 1 192 ? 9.925 -4.712 4.230 1.00 93.69 192 MET A CA 1
ATOM 1545 C C . MET A 1 192 ? 8.565 -5.205 4.759 1.00 93.69 192 MET A C 1
ATOM 1547 O O . MET A 1 192 ? 8.365 -5.245 5.972 1.00 93.69 192 MET A O 1
ATOM 1551 N N . TYR A 1 193 ? 7.612 -5.525 3.875 1.00 94.88 193 TYR A N 1
ATOM 1552 C CA . TYR A 1 193 ? 6.300 -6.029 4.296 1.00 94.88 193 TYR A CA 1
ATOM 1553 C C . TYR A 1 193 ? 6.339 -7.499 4.724 1.00 94.88 193 TYR A C 1
ATOM 1555 O O . TYR A 1 193 ? 5.508 -7.887 5.540 1.00 94.88 193 TYR A O 1
ATOM 1563 N N . GLN A 1 194 ? 7.279 -8.303 4.215 1.00 95.50 194 GLN A N 1
ATOM 1564 C CA . GLN A 1 194 ? 7.524 -9.659 4.718 1.00 95.50 194 GLN A CA 1
ATOM 1565 C C . GLN A 1 194 ? 8.049 -9.620 6.154 1.00 95.50 194 GLN A C 1
ATOM 1567 O O . GLN A 1 194 ? 7.498 -10.305 7.011 1.00 95.50 194 GLN A O 1
ATOM 1572 N N . ASP A 1 195 ? 9.031 -8.759 6.432 1.00 95.75 195 ASP A N 1
ATOM 1573 C CA . ASP A 1 195 ? 9.556 -8.568 7.786 1.00 95.75 195 ASP A CA 1
ATOM 1574 C C . ASP A 1 195 ? 8.443 -8.097 8.729 1.00 95.75 195 ASP A C 1
ATOM 1576 O O . ASP A 1 195 ? 8.207 -8.707 9.765 1.00 95.75 195 ASP A O 1
ATOM 1580 N N . ALA A 1 196 ? 7.677 -7.072 8.330 1.00 94.06 196 ALA A N 1
ATOM 1581 C CA . ALA A 1 196 ? 6.556 -6.578 9.131 1.00 94.06 196 ALA A CA 1
ATOM 1582 C C . ALA A 1 196 ? 5.481 -7.652 9.378 1.00 94.06 196 ALA A C 1
ATOM 1584 O O . ALA A 1 196 ? 4.910 -7.713 10.462 1.00 94.06 196 ALA A O 1
ATOM 1585 N N . TYR A 1 197 ? 5.189 -8.494 8.382 1.00 95.19 197 TYR A N 1
ATOM 1586 C CA . TYR A 1 197 ? 4.243 -9.601 8.520 1.00 95.19 197 TYR A CA 1
ATOM 1587 C C . TYR A 1 197 ? 4.711 -10.614 9.576 1.00 95.19 197 TYR A C 1
ATOM 1589 O O . TYR A 1 197 ? 3.923 -10.983 10.445 1.00 95.19 197 TYR A O 1
ATOM 1597 N N . ASN A 1 198 ? 5.986 -11.009 9.542 1.00 95.50 198 ASN A N 1
ATOM 1598 C CA . ASN A 1 198 ? 6.558 -11.937 10.520 1.00 95.50 198 ASN A CA 1
ATOM 1599 C C . ASN A 1 198 ? 6.616 -11.313 11.924 1.00 95.50 198 ASN A C 1
ATOM 1601 O O . ASN A 1 198 ? 6.120 -11.9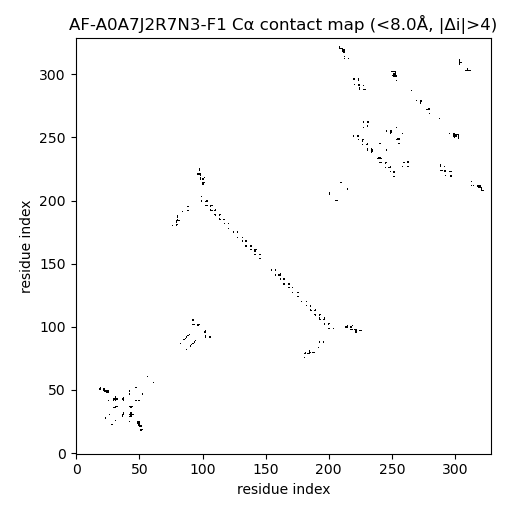14 12.871 1.00 95.50 198 ASN A O 1
ATOM 1605 N N . GLU A 1 199 ? 7.108 -10.073 12.040 1.00 95.19 199 GLU A N 1
ATOM 1606 C CA . GLU A 1 199 ? 7.173 -9.317 13.303 1.00 95.19 199 GLU A CA 1
ATOM 1607 C C . GLU A 1 199 ? 5.790 -9.225 13.983 1.00 95.19 199 GLU A C 1
ATOM 1609 O O . GLU A 1 199 ? 5.669 -9.413 15.195 1.00 95.19 199 GLU A O 1
ATOM 1614 N N . ILE A 1 200 ? 4.726 -8.955 13.212 1.00 93.50 200 ILE A N 1
ATOM 1615 C CA . ILE A 1 200 ? 3.351 -8.890 13.735 1.00 93.50 200 ILE A CA 1
ATOM 1616 C C . ILE A 1 200 ? 2.874 -10.271 14.191 1.00 93.50 200 ILE A C 1
ATOM 1618 O O . ILE A 1 200 ? 2.285 -10.373 15.267 1.00 93.50 200 ILE A O 1
ATOM 1622 N N . LYS A 1 201 ? 3.113 -11.326 13.403 1.00 94.88 201 LYS A N 1
ATOM 1623 C CA . LYS A 1 201 ? 2.711 -12.685 13.787 1.00 94.88 201 LYS A CA 1
ATOM 1624 C C . LYS A 1 201 ? 3.352 -13.118 15.098 1.00 94.88 201 LYS A C 1
ATOM 1626 O O . LYS A 1 201 ? 2.642 -13.591 15.978 1.00 94.88 201 LYS A O 1
ATOM 1631 N N . GLU A 1 202 ? 4.658 -12.906 15.234 1.00 95.25 202 GLU A N 1
ATOM 1632 C CA . GLU A 1 202 ? 5.409 -13.223 16.451 1.00 95.25 202 GLU A CA 1
ATOM 1633 C C . GLU A 1 202 ? 4.878 -12.434 17.652 1.00 95.25 202 GLU A C 1
ATOM 1635 O O . GLU A 1 202 ? 4.619 -13.001 18.709 1.00 95.25 202 GLU A O 1
ATOM 1640 N N . SER A 1 203 ? 4.633 -11.132 17.477 1.00 93.88 203 SER A N 1
ATOM 1641 C CA . SER A 1 203 ? 4.208 -10.251 18.574 1.00 93.88 203 SER A CA 1
ATOM 1642 C C . SER A 1 203 ? 2.803 -10.570 19.104 1.00 93.88 203 SER A C 1
ATOM 1644 O O . SER A 1 203 ? 2.528 -10.344 20.280 1.00 93.88 203 SER A O 1
ATOM 1646 N N . TYR A 1 204 ? 1.911 -11.081 18.248 1.00 91.62 204 TYR A N 1
ATOM 1647 C CA . TYR A 1 204 ? 0.538 -11.457 18.609 1.00 91.62 204 TYR A CA 1
ATOM 1648 C C . TYR A 1 204 ? 0.342 -12.977 18.752 1.00 91.62 204 TYR A C 1
ATOM 1650 O O . TYR A 1 204 ? -0.792 -13.418 18.926 1.00 91.62 204 TYR A O 1
ATOM 1658 N N . ASN A 1 205 ? 1.420 -13.770 18.701 1.00 93.56 205 ASN A N 1
ATOM 1659 C CA . ASN A 1 205 ? 1.394 -15.239 18.742 1.00 93.56 205 ASN A CA 1
ATOM 1660 C C . ASN A 1 205 ? 0.400 -15.856 17.739 1.00 93.56 205 ASN A C 1
ATOM 1662 O O . ASN A 1 205 ? -0.351 -16.775 18.065 1.00 93.56 205 ASN A O 1
ATOM 1666 N N . ILE A 1 206 ? 0.361 -15.316 16.519 1.00 92.62 206 ILE A N 1
ATOM 1667 C CA . ILE A 1 206 ? -0.525 -15.807 15.459 1.00 92.62 206 ILE A CA 1
ATOM 1668 C C . ILE A 1 206 ? 0.082 -17.080 14.859 1.00 92.62 206 ILE A C 1
ATOM 1670 O O . ILE A 1 206 ? 1.236 -17.033 14.415 1.00 92.62 206 ILE A O 1
ATOM 1674 N N . PRO A 1 207 ? -0.672 -18.193 14.797 1.00 92.06 207 PRO A N 1
ATOM 1675 C CA . PRO A 1 207 ? -0.161 -19.458 14.287 1.00 92.06 207 PRO A CA 1
ATOM 1676 C C . PRO A 1 207 ? 0.203 -19.370 12.800 1.00 92.06 207 PRO A C 1
ATOM 1678 O O . PRO A 1 207 ? -0.274 -18.505 12.061 1.00 92.06 207 PRO A O 1
ATOM 1681 N N . ASP A 1 208 ? 1.066 -20.275 12.336 1.00 89.06 208 ASP A N 1
ATOM 1682 C CA . ASP A 1 208 ? 1.516 -20.275 10.941 1.00 89.06 208 ASP A CA 1
ATOM 1683 C C . ASP A 1 208 ? 0.410 -20.622 9.947 1.00 89.06 208 ASP A C 1
ATOM 1685 O O . ASP A 1 208 ? 0.358 -20.033 8.867 1.00 89.06 208 ASP A O 1
ATOM 1689 N N . ASN A 1 209 ? -0.487 -21.514 10.351 1.00 90.94 209 ASN A N 1
ATOM 1690 C CA . ASN A 1 209 ? -1.643 -21.995 9.603 1.00 90.94 209 ASN A CA 1
ATOM 1691 C C . ASN A 1 209 ? -2.926 -21.217 9.937 1.00 90.94 209 ASN A C 1
ATOM 1693 O O . ASN A 1 209 ? -4.011 -21.799 9.957 1.00 90.94 209 ASN A O 1
ATOM 1697 N N . TRP A 1 210 ? -2.809 -19.922 10.250 1.00 93.06 210 TRP A N 1
ATOM 1698 C CA . TRP A 1 210 ? -3.994 -19.085 10.399 1.00 93.06 210 TRP A CA 1
ATOM 1699 C C . TRP A 1 210 ? -4.789 -19.046 9.092 1.00 93.06 210 TRP A C 1
ATOM 1701 O O . TRP A 1 210 ? -4.216 -19.024 8.000 1.00 93.06 210 TRP A O 1
ATOM 1711 N N . ASP A 1 211 ? -6.111 -19.022 9.212 1.00 92.88 211 ASP A N 1
ATOM 1712 C CA . ASP A 1 211 ? -7.020 -19.126 8.075 1.00 92.88 211 ASP A CA 1
ATOM 1713 C C . ASP A 1 211 ? -8.038 -17.974 8.019 1.00 92.88 211 ASP A C 1
ATOM 1715 O O . ASP A 1 211 ? -7.969 -16.990 8.765 1.00 92.88 211 ASP A O 1
ATOM 1719 N N . GLU A 1 212 ? -8.987 -18.055 7.084 1.00 92.62 212 GLU A N 1
ATOM 1720 C CA . GLU A 1 212 ? -9.995 -17.008 6.914 1.00 92.62 212 GLU A CA 1
ATOM 1721 C C . GLU A 1 212 ? -10.950 -16.925 8.115 1.00 92.62 212 GLU A C 1
ATOM 1723 O O . GLU A 1 212 ? -11.429 -15.843 8.448 1.00 92.62 212 GLU A O 1
ATOM 1728 N N . ASN A 1 213 ? -11.178 -18.032 8.827 1.00 92.31 213 ASN A N 1
ATOM 1729 C CA . ASN A 1 213 ? -12.022 -18.053 10.021 1.00 92.31 213 ASN A CA 1
ATOM 1730 C C . ASN A 1 213 ? -11.363 -17.289 11.173 1.00 92.31 213 ASN A C 1
ATOM 1732 O O . ASN A 1 213 ? -12.028 -16.504 11.851 1.00 92.31 213 ASN A O 1
ATOM 1736 N N . ASP A 1 214 ? -10.054 -17.470 11.364 1.00 92.19 214 ASP A N 1
ATOM 1737 C CA . ASP A 1 214 ? -9.285 -16.716 12.356 1.00 92.19 214 ASP A CA 1
ATOM 1738 C C . ASP A 1 214 ? -9.359 -15.199 12.080 1.00 92.19 214 ASP A C 1
ATOM 1740 O O . ASP A 1 214 ? -9.585 -14.409 13.001 1.00 92.19 214 ASP A O 1
ATOM 1744 N N . PHE A 1 215 ? -9.276 -14.789 10.805 1.00 93.06 215 PHE A N 1
ATOM 1745 C CA . PHE A 1 215 ? -9.474 -13.394 10.390 1.00 93.06 215 PHE A CA 1
ATOM 1746 C C . PHE A 1 215 ? -10.894 -12.886 10.706 1.00 93.06 215 PHE A C 1
ATOM 1748 O O . PHE A 1 215 ? -11.036 -11.864 11.379 1.00 93.06 215 PHE A O 1
ATOM 1755 N N . GLU A 1 216 ? -11.938 -13.596 10.267 1.00 92.88 216 GLU A N 1
ATOM 1756 C CA . GLU A 1 216 ? -13.339 -13.174 10.429 1.00 92.88 216 GLU A CA 1
ATOM 1757 C C . GLU A 1 216 ? -13.757 -13.061 11.905 1.00 92.88 216 GLU A C 1
ATOM 1759 O O . GLU A 1 216 ? -14.515 -12.164 12.283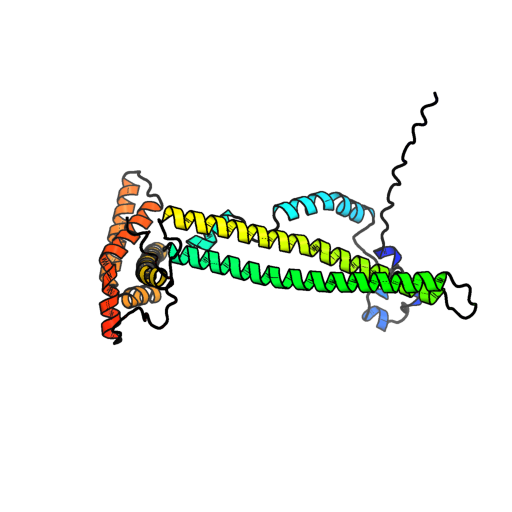 1.00 92.88 216 GLU A O 1
ATOM 1764 N N . ARG A 1 217 ? -13.222 -13.918 12.784 1.00 89.94 217 ARG A N 1
ATOM 1765 C CA . ARG A 1 217 ? -13.471 -13.833 14.234 1.00 89.94 217 ARG A CA 1
ATOM 1766 C C . ARG A 1 217 ? -12.938 -12.543 14.851 1.00 89.94 217 ARG A C 1
ATOM 1768 O O . ARG A 1 217 ? -13.566 -12.002 15.762 1.00 89.94 217 ARG A O 1
ATOM 1775 N N . CYS A 1 218 ? -11.811 -12.041 14.356 1.00 90.75 218 CYS A N 1
ATOM 1776 C CA . CYS A 1 218 ? -11.192 -10.809 14.839 1.00 90.75 218 CYS A CA 1
ATOM 1777 C C . CYS A 1 218 ? -11.796 -9.534 14.224 1.00 90.75 218 CYS A C 1
ATOM 1779 O O . CYS A 1 218 ? -11.498 -8.436 14.694 1.00 90.75 218 CYS A O 1
ATOM 1781 N N . GLU A 1 219 ? -12.655 -9.629 13.204 1.00 92.81 219 GLU A N 1
ATOM 1782 C CA . GLU A 1 219 ? -13.250 -8.439 12.574 1.00 92.81 219 GLU A CA 1
ATOM 1783 C C . GLU A 1 219 ? -14.228 -7.711 13.509 1.00 92.81 219 GLU A C 1
ATOM 1785 O O . GLU A 1 219 ? -14.283 -6.482 13.502 1.00 92.81 219 GLU A O 1
ATOM 1790 N N . VAL A 1 220 ? -14.955 -8.426 14.376 1.00 93.06 220 VAL A N 1
ATOM 1791 C CA . VAL A 1 220 ? -15.844 -7.780 15.363 1.00 93.06 220 VAL A CA 1
ATOM 1792 C C . VAL A 1 220 ? -15.046 -6.861 16.293 1.00 93.06 220 VAL A C 1
ATOM 1794 O O . VAL A 1 220 ? -15.474 -5.744 16.579 1.00 93.06 220 VAL A O 1
ATOM 1797 N N . GLU A 1 221 ? -13.867 -7.308 16.728 1.00 93.50 221 GLU A N 1
ATOM 1798 C CA . GLU A 1 221 ? -12.963 -6.518 17.563 1.00 93.50 221 GLU A CA 1
ATOM 1799 C C . GLU A 1 221 ? -12.514 -5.238 16.862 1.00 93.50 221 GLU A C 1
ATOM 1801 O O . GLU A 1 221 ? -12.633 -4.148 17.424 1.00 93.50 221 GLU A O 1
ATOM 1806 N N . GLU A 1 222 ? -12.061 -5.356 15.613 1.00 93.06 222 GLU A N 1
ATOM 1807 C CA . GLU A 1 222 ? -11.662 -4.213 14.792 1.00 93.06 222 GLU A CA 1
ATOM 1808 C C . GLU A 1 222 ? -12.770 -3.163 14.705 1.00 93.06 222 GLU A C 1
ATOM 1810 O O . GLU A 1 222 ? -12.532 -1.969 14.912 1.00 93.06 222 GLU A O 1
ATOM 1815 N N . HIS A 1 223 ? -13.984 -3.603 14.387 1.00 93.94 223 HIS A N 1
ATOM 1816 C CA . HIS A 1 223 ? -15.081 -2.697 14.102 1.00 93.94 223 HIS A CA 1
ATOM 1817 C C . HIS A 1 223 ? -15.616 -2.014 15.362 1.00 93.94 223 HIS A C 1
ATOM 1819 O O . HIS A 1 223 ? -15.852 -0.804 15.334 1.00 93.94 223 HIS A O 1
ATOM 1825 N N . VAL A 1 224 ? -15.710 -2.732 16.487 1.00 95.06 224 VAL A N 1
ATOM 1826 C CA . VAL A 1 224 ? -16.073 -2.128 17.778 1.00 95.06 224 VAL A CA 1
ATOM 1827 C C . VAL A 1 224 ? -15.025 -1.093 18.193 1.00 95.06 224 VAL A C 1
ATOM 1829 O O . VAL A 1 224 ? -15.381 0.057 18.458 1.00 95.06 224 VAL A O 1
ATOM 1832 N N . LYS A 1 225 ? -13.729 -1.439 18.170 1.00 95.06 225 LYS A N 1
ATOM 1833 C CA . LYS A 1 225 ? -12.651 -0.492 18.513 1.00 95.06 225 LYS A CA 1
ATOM 1834 C C . LYS A 1 225 ? -12.655 0.731 17.600 1.00 95.06 225 LYS A C 1
ATOM 1836 O O . LYS A 1 225 ? -12.528 1.859 18.070 1.00 95.06 225 LYS A O 1
ATOM 1841 N N . THR A 1 226 ? -12.848 0.536 16.298 1.00 94.00 226 THR A N 1
ATOM 1842 C CA . THR A 1 226 ? -12.893 1.643 15.334 1.00 94.00 226 THR A CA 1
ATOM 1843 C C . THR A 1 226 ? -14.100 2.553 15.560 1.00 94.00 226 THR A C 1
ATOM 1845 O O . THR A 1 226 ? -13.960 3.773 15.471 1.00 94.00 226 THR A O 1
ATOM 1848 N N . ALA A 1 227 ? -15.270 2.001 15.894 1.00 95.38 227 ALA A N 1
ATOM 1849 C CA . ALA A 1 227 ? -16.456 2.796 16.203 1.00 95.38 227 ALA A CA 1
ATOM 1850 C C . ALA A 1 227 ? -16.233 3.702 17.429 1.00 95.38 227 ALA A C 1
ATOM 1852 O O . ALA A 1 227 ? -16.541 4.894 17.377 1.00 95.38 227 ALA A O 1
ATOM 1853 N N . PHE A 1 228 ? -15.613 3.181 18.495 1.00 96.31 228 PHE A N 1
ATOM 1854 C CA . PHE A 1 228 ? -15.239 3.983 19.665 1.00 96.31 228 PHE A CA 1
ATOM 1855 C C . PHE A 1 228 ? -14.142 5.007 19.361 1.00 96.31 228 PHE A C 1
ATOM 1857 O O . PHE A 1 228 ? -14.232 6.147 19.808 1.00 96.31 228 PHE A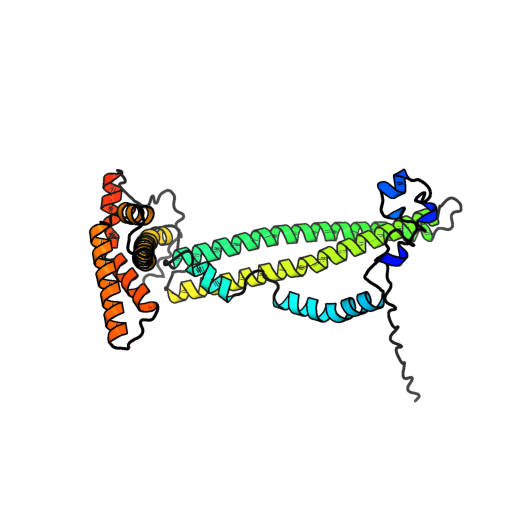 O 1
ATOM 1864 N N . LEU A 1 229 ? -13.144 4.654 18.548 1.00 95.00 229 LEU A N 1
ATOM 1865 C CA . LEU A 1 229 ? -12.108 5.593 18.116 1.00 95.00 229 LEU A CA 1
ATOM 1866 C C . LEU A 1 229 ? -12.692 6.767 17.316 1.00 95.00 229 LEU A C 1
ATOM 1868 O O . LEU A 1 229 ? -12.294 7.914 17.520 1.00 95.00 229 LEU A O 1
ATOM 1872 N N . HIS A 1 230 ? -13.637 6.501 16.412 1.00 94.50 230 HIS A N 1
ATOM 1873 C CA . HIS A 1 230 ? -14.355 7.550 15.684 1.00 94.50 230 HIS A CA 1
ATOM 1874 C C . HIS A 1 230 ? -15.203 8.406 16.625 1.00 94.50 230 HIS A C 1
ATOM 1876 O O . HIS A 1 230 ? -15.219 9.625 16.484 1.00 94.50 230 HIS A O 1
ATOM 1882 N N . LEU A 1 231 ? -15.845 7.790 17.621 1.00 95.94 231 LEU A N 1
ATOM 1883 C CA . LEU A 1 231 ? -16.646 8.500 18.613 1.00 95.94 231 LEU A CA 1
ATOM 1884 C C . LEU A 1 231 ? -15.805 9.461 19.460 1.00 95.94 231 LEU A C 1
ATOM 1886 O O . LEU A 1 231 ? -16.211 10.606 19.653 1.00 95.94 231 LEU A O 1
ATOM 1890 N N . ILE A 1 232 ? -14.633 9.016 19.926 1.00 95.25 232 ILE A N 1
ATOM 1891 C CA . ILE A 1 232 ? -13.669 9.864 20.641 1.00 95.25 232 ILE A CA 1
ATOM 1892 C C . ILE A 1 232 ? -13.294 11.062 19.768 1.00 95.25 232 ILE A C 1
ATOM 1894 O O . ILE A 1 232 ? -13.487 12.200 20.182 1.00 95.25 232 ILE A O 1
ATOM 1898 N N . ARG A 1 233 ? -12.856 10.813 18.526 1.00 94.12 233 ARG A N 1
ATOM 1899 C CA . ARG A 1 233 ? -12.437 11.870 17.593 1.00 94.12 233 ARG A CA 1
ATOM 1900 C C . ARG A 1 233 ? -13.556 12.863 17.289 1.00 94.12 233 ARG A C 1
ATOM 1902 O O . ARG A 1 233 ? -13.313 14.064 17.264 1.00 94.12 233 ARG A O 1
ATOM 1909 N N . ASP A 1 234 ? -14.781 12.389 17.085 1.00 95.00 234 ASP A N 1
ATOM 1910 C CA . ASP A 1 234 ? -15.932 13.260 16.837 1.00 95.00 234 ASP A CA 1
ATOM 1911 C C . ASP A 1 234 ? -16.210 14.188 18.028 1.00 95.00 234 ASP A C 1
ATOM 1913 O O . ASP A 1 234 ? -16.414 15.392 17.846 1.00 95.00 234 ASP A O 1
ATOM 1917 N N . ILE A 1 235 ? -16.192 13.642 19.249 1.00 94.19 235 ILE A N 1
ATOM 1918 C CA . ILE A 1 235 ? -16.435 14.409 20.474 1.00 94.19 235 ILE A CA 1
ATOM 1919 C C . ILE A 1 235 ? -15.291 15.395 20.734 1.00 94.19 235 ILE A C 1
ATOM 1921 O O . ILE A 1 235 ? -15.569 16.560 21.004 1.00 94.19 235 ILE A O 1
ATOM 1925 N N . GLU A 1 236 ? -14.031 14.977 20.604 1.00 90.94 236 GLU A N 1
ATOM 1926 C CA . GLU A 1 236 ? -12.867 15.847 20.821 1.00 90.94 236 GLU A CA 1
ATOM 1927 C C . GLU A 1 236 ? -12.778 16.982 19.794 1.00 90.94 236 GLU A C 1
ATOM 1929 O O . GLU A 1 236 ? -12.469 18.117 20.148 1.00 90.94 236 GLU A O 1
ATOM 1934 N N . MET A 1 237 ? -13.059 16.701 18.516 1.00 91.00 237 MET A N 1
ATOM 1935 C CA . MET A 1 237 ? -12.898 17.691 17.447 1.00 91.00 237 MET A CA 1
ATOM 1936 C C . MET A 1 237 ? -14.106 18.622 17.312 1.00 91.00 237 MET A C 1
ATOM 1938 O O . MET A 1 237 ? -13.937 19.801 17.010 1.00 91.00 237 MET A O 1
ATOM 1942 N N . ASN A 1 238 ? -15.327 18.107 17.498 1.00 89.94 238 ASN A N 1
ATOM 1943 C CA . ASN A 1 238 ? -16.559 18.838 17.183 1.00 89.94 238 ASN A CA 1
ATOM 1944 C C . ASN A 1 238 ? -17.493 19.038 18.387 1.00 89.94 238 ASN A C 1
ATOM 1946 O O . ASN A 1 238 ? -18.523 19.700 18.244 1.00 89.94 238 ASN A O 1
ATOM 1950 N N . GLY A 1 239 ? -17.212 18.421 19.539 1.00 89.94 239 GLY A N 1
ATOM 1951 C CA . GLY A 1 239 ? -18.104 18.413 20.706 1.00 89.94 239 GLY A CA 1
ATOM 1952 C C . GLY A 1 239 ? -19.405 17.625 20.502 1.00 89.94 239 GLY A C 1
ATOM 1953 O O . GLY A 1 239 ? -20.279 17.631 21.370 1.00 89.94 239 GLY A O 1
ATOM 1954 N N . ARG A 1 240 ? -19.572 16.960 19.352 1.00 89.81 240 ARG A N 1
ATOM 1955 C CA . ARG A 1 240 ? -20.786 16.227 18.972 1.00 89.81 240 ARG A CA 1
ATOM 1956 C C . ARG A 1 240 ? -20.444 15.016 18.118 1.00 89.81 240 ARG A C 1
ATOM 1958 O O . ARG A 1 240 ? -19.496 15.049 17.344 1.00 89.81 240 ARG A O 1
ATOM 1965 N N . VAL A 1 241 ? -21.280 13.989 18.206 1.00 92.25 241 VAL A N 1
ATOM 1966 C CA . VAL A 1 241 ? -21.138 12.756 17.422 1.00 92.25 241 VAL A CA 1
ATOM 1967 C C . VAL A 1 241 ? -21.653 12.959 16.000 1.00 92.25 241 VAL A C 1
ATOM 1969 O O . VAL A 1 241 ? -22.719 13.552 15.811 1.00 92.25 241 VAL A O 1
ATOM 1972 N N . ASN A 1 242 ? -20.923 12.456 15.004 1.00 94.06 242 ASN A N 1
ATOM 1973 C CA . ASN A 1 242 ? -21.388 12.416 13.623 1.00 94.06 242 ASN A CA 1
ATOM 1974 C C . ASN A 1 242 ? -22.422 11.291 13.421 1.00 94.06 242 ASN A C 1
ATOM 1976 O O . ASN A 1 242 ? -22.348 10.241 14.056 1.00 94.06 242 ASN A O 1
ATOM 1980 N N . VAL A 1 243 ? -23.360 11.480 12.490 1.00 94.44 243 VAL A N 1
ATOM 1981 C CA . VAL A 1 243 ? -24.387 10.485 12.140 1.00 94.44 243 VAL A CA 1
ATOM 1982 C C . VAL A 1 243 ? -23.747 9.158 11.727 1.00 94.44 243 VAL A C 1
ATOM 1984 O O . VAL A 1 243 ? -24.156 8.118 12.224 1.00 94.44 243 VAL A O 1
ATOM 1987 N N . GLY A 1 244 ? -22.687 9.189 10.912 1.00 95.25 244 GLY A N 1
ATOM 1988 C CA . GLY A 1 244 ? -22.014 7.962 10.469 1.00 95.25 244 GLY A CA 1
ATOM 1989 C C . GLY A 1 244 ? -21.414 7.149 11.622 1.00 95.25 244 GLY A C 1
ATOM 1990 O O . GLY A 1 244 ? -21.547 5.932 11.659 1.00 95.25 244 GLY A O 1
ATOM 1991 N N . THR A 1 245 ? -20.809 7.813 12.607 1.00 94.94 245 THR A N 1
ATOM 1992 C CA . THR A 1 245 ? -20.288 7.153 13.813 1.00 94.94 245 THR A CA 1
ATOM 1993 C C . THR A 1 245 ? -21.417 6.598 14.679 1.00 94.94 245 THR A C 1
ATOM 1995 O O . THR A 1 245 ? -21.304 5.502 15.224 1.00 94.94 245 THR A O 1
ATOM 1998 N N . HIS A 1 246 ? -22.527 7.335 14.778 1.00 95.06 246 HIS A N 1
ATOM 1999 C CA . HIS A 1 246 ? -23.718 6.904 15.503 1.00 95.06 246 HIS A CA 1
ATOM 2000 C C . HIS A 1 246 ? -24.319 5.629 14.891 1.00 95.06 246 HIS A C 1
ATOM 2002 O O . HIS A 1 246 ? -24.563 4.662 15.607 1.00 95.06 246 HIS A O 1
ATOM 2008 N N . GLU A 1 247 ? -24.491 5.600 13.569 1.00 95.75 247 GLU A N 1
ATOM 2009 C CA . GLU A 1 247 ? -24.959 4.424 12.826 1.00 95.75 247 GLU A CA 1
ATOM 2010 C C . GLU A 1 247 ? -23.992 3.245 12.963 1.00 95.75 247 GLU A C 1
ATOM 2012 O O . GLU A 1 247 ? -24.419 2.105 13.132 1.00 95.75 247 GLU A O 1
ATOM 2017 N N . TYR A 1 248 ? -22.686 3.505 12.933 1.00 96.56 248 TYR A N 1
ATOM 2018 C CA . TYR A 1 248 ? -21.674 2.457 13.020 1.00 96.56 248 TYR A CA 1
ATOM 2019 C C . TYR A 1 248 ? -21.686 1.739 14.379 1.00 96.56 248 TYR A C 1
ATOM 2021 O O . TYR A 1 248 ? -21.582 0.515 14.428 1.00 96.56 248 TYR A O 1
ATOM 2029 N N . LEU A 1 249 ? -21.904 2.468 15.479 1.00 96.56 249 LEU A N 1
ATOM 2030 C CA . LEU A 1 249 ? -22.123 1.866 16.801 1.00 96.56 249 LEU A CA 1
ATOM 2031 C C . LEU A 1 249 ? -23.370 0.968 16.809 1.00 96.56 249 LEU A C 1
ATOM 2033 O O . LEU A 1 249 ? -23.312 -0.166 17.287 1.00 96.56 249 LEU A O 1
ATOM 2037 N N . GLU A 1 250 ? -24.476 1.437 16.222 1.00 95.75 250 GLU A N 1
ATOM 2038 C CA . GLU A 1 250 ? -25.731 0.677 16.146 1.00 95.75 250 GLU A CA 1
ATOM 2039 C C . GLU A 1 250 ? -25.603 -0.602 15.309 1.00 95.75 250 GLU A C 1
ATOM 2041 O O . GLU A 1 250 ? -26.175 -1.633 15.672 1.00 95.75 250 GLU A O 1
ATOM 2046 N N . GLN A 1 251 ? -24.831 -0.565 14.217 1.00 95.12 251 GLN A N 1
ATOM 2047 C CA . GLN A 1 251 ? -24.555 -1.734 13.373 1.00 95.12 251 GLN A CA 1
ATOM 2048 C C . GLN A 1 251 ? -23.886 -2.872 14.156 1.00 95.12 251 GLN A C 1
ATOM 2050 O O . GLN A 1 251 ? -24.173 -4.040 13.898 1.00 95.12 251 GLN A O 1
ATOM 2055 N N . TYR A 1 252 ? -23.060 -2.537 15.151 1.00 95.56 252 TYR A N 1
ATOM 2056 C CA . TYR A 1 252 ? -22.411 -3.495 16.053 1.00 95.56 252 TYR A CA 1
ATOM 2057 C C . TYR A 1 252 ? -23.159 -3.670 17.382 1.00 95.56 252 TYR A C 1
ATOM 2059 O O . TYR A 1 252 ? -22.629 -4.248 18.326 1.00 95.56 252 TYR A O 1
ATOM 2067 N N . GLY A 1 253 ? -24.416 -3.218 17.450 1.00 94.81 253 GLY A N 1
ATOM 2068 C CA . GLY A 1 253 ? -25.313 -3.415 18.590 1.00 94.81 253 GLY A CA 1
ATOM 2069 C C . GLY A 1 253 ? -25.043 -2.513 19.793 1.00 94.81 253 GLY A C 1
ATOM 2070 O O . GLY A 1 253 ? -25.761 -2.594 20.787 1.00 94.81 253 GLY A O 1
ATOM 2071 N N . VAL A 1 254 ? -24.057 -1.621 19.716 1.00 96.88 254 VAL A N 1
ATOM 2072 C CA . VAL A 1 254 ? -23.708 -0.723 20.815 1.00 96.88 254 VAL A CA 1
ATOM 2073 C C . VAL A 1 254 ? -24.720 0.413 20.884 1.00 96.88 254 VAL A C 1
ATOM 2075 O O . VAL A 1 254 ? -24.929 1.136 19.911 1.00 96.88 254 VAL A O 1
ATOM 2078 N N . ASN A 1 255 ? -25.331 0.619 22.055 1.00 96.31 255 ASN A N 1
ATOM 2079 C CA . ASN A 1 255 ? -26.209 1.767 22.261 1.00 96.31 255 ASN A CA 1
ATOM 2080 C C . ASN A 1 255 ? -25.392 3.078 22.216 1.00 96.31 255 ASN A C 1
ATOM 2082 O O . ASN A 1 255 ? -24.539 3.285 23.088 1.00 96.31 255 ASN A O 1
ATOM 2086 N N . PRO A 1 256 ? -25.674 4.006 21.281 1.00 95.69 256 PRO A N 1
ATOM 2087 C CA . PRO A 1 256 ? -24.847 5.200 21.109 1.00 95.69 256 PRO A CA 1
ATOM 2088 C C . PRO A 1 256 ? -24.839 6.126 22.325 1.00 95.69 256 PRO A C 1
ATOM 2090 O O . PRO A 1 256 ? -23.822 6.744 22.624 1.00 95.69 256 PRO A O 1
ATOM 2093 N N . ARG A 1 257 ? -25.943 6.211 23.081 1.00 94.56 257 ARG A N 1
ATOM 2094 C CA . ARG A 1 257 ? -26.004 7.044 24.294 1.00 94.56 257 ARG A CA 1
ATOM 2095 C C . ARG A 1 257 ? -25.118 6.494 25.402 1.00 94.56 257 ARG A C 1
ATOM 2097 O O . ARG A 1 257 ? -24.428 7.276 26.055 1.00 94.56 257 ARG A O 1
ATOM 2104 N N . THR A 1 258 ? -25.098 5.175 25.575 1.00 96.44 258 THR A N 1
ATOM 2105 C CA . THR A 1 258 ? -24.175 4.511 26.502 1.00 96.44 258 THR A CA 1
ATOM 2106 C C . THR A 1 258 ? -22.726 4.746 26.078 1.00 96.44 258 THR A C 1
ATOM 2108 O O . THR A 1 258 ? -21.919 5.178 26.898 1.00 96.44 258 THR A O 1
ATOM 2111 N N . ALA A 1 259 ? -22.412 4.555 24.793 1.00 97.00 259 ALA A N 1
ATOM 2112 C CA . ALA A 1 259 ? -21.067 4.773 24.262 1.00 97.00 259 ALA A CA 1
ATOM 2113 C C . ALA A 1 259 ? -20.581 6.218 24.470 1.00 97.00 259 ALA A C 1
ATOM 2115 O O . ALA A 1 259 ? -19.471 6.429 24.955 1.00 97.00 259 ALA A O 1
ATOM 2116 N N . ILE A 1 260 ? -21.430 7.218 24.189 1.00 96.12 260 ILE A N 1
ATOM 2117 C CA . ILE A 1 260 ? -21.124 8.640 24.426 1.00 96.12 260 ILE A CA 1
ATOM 2118 C C . ILE A 1 260 ? -20.765 8.880 25.890 1.00 96.12 260 ILE A C 1
ATOM 2120 O O . ILE A 1 260 ? -19.786 9.566 26.176 1.00 96.12 260 ILE A O 1
ATOM 2124 N N . LYS A 1 261 ? -21.542 8.319 26.824 1.00 96.44 261 LYS A N 1
ATOM 2125 C CA . LYS A 1 261 ? -21.296 8.519 28.252 1.00 96.44 261 LYS A CA 1
ATOM 2126 C C . LYS A 1 261 ? -19.958 7.918 28.690 1.00 96.44 261 LYS A C 1
ATOM 2128 O O . LYS A 1 261 ? -19.241 8.565 29.448 1.00 96.44 261 LYS A O 1
ATOM 2133 N N . LEU A 1 262 ? -19.617 6.726 28.198 1.00 97.19 262 LEU A N 1
ATOM 2134 C CA . LEU A 1 262 ? -18.335 6.073 28.486 1.00 97.19 262 LEU A CA 1
ATOM 2135 C C . LEU A 1 262 ? -17.154 6.879 27.938 1.00 97.19 262 LEU A C 1
ATOM 2137 O O . LEU A 1 262 ? -16.196 7.126 28.664 1.00 97.19 262 LEU A O 1
ATOM 2141 N N . VAL A 1 263 ? -17.258 7.379 26.704 1.00 96.75 263 VAL A N 1
ATOM 2142 C CA . VAL A 1 263 ? -16.225 8.249 26.118 1.00 96.75 263 VAL A CA 1
ATOM 2143 C C . VAL A 1 263 ? -16.075 9.555 26.902 1.00 96.75 263 VAL A C 1
ATOM 2145 O O . VAL A 1 263 ? -14.957 9.979 27.170 1.00 96.75 263 VAL A O 1
ATOM 2148 N N . GLN A 1 264 ? -17.171 10.176 27.344 1.00 95.06 264 GLN A N 1
ATOM 2149 C CA . GLN A 1 264 ? -17.098 11.369 28.199 1.00 95.06 264 GLN A CA 1
ATOM 2150 C C . GLN A 1 264 ? -16.390 11.093 29.532 1.00 95.06 264 GLN A C 1
ATOM 2152 O O . GLN A 1 264 ? -15.640 11.939 30.010 1.00 95.06 264 GLN A O 1
ATOM 2157 N N . MET A 1 265 ? -16.616 9.921 30.137 1.00 95.81 265 MET A N 1
ATOM 2158 C CA . MET A 1 265 ? -15.917 9.515 31.362 1.00 95.81 265 MET A CA 1
ATOM 2159 C C . MET A 1 265 ? -14.421 9.295 31.116 1.00 95.81 265 MET A C 1
ATOM 2161 O O . MET A 1 265 ? -13.604 9.721 31.928 1.00 95.81 265 MET A O 1
ATOM 2165 N N . TYR A 1 266 ? -14.067 8.680 29.988 1.00 95.88 266 TYR A N 1
ATOM 2166 C CA . TYR A 1 266 ? -12.681 8.510 29.559 1.00 95.88 266 TYR A CA 1
ATOM 2167 C C . TYR A 1 266 ? -11.963 9.855 29.377 1.00 95.88 266 TYR A C 1
ATOM 2169 O O . TYR A 1 266 ? -10.896 10.059 29.954 1.00 95.88 266 TYR A O 1
ATOM 2177 N N . LEU A 1 267 ? -12.573 10.803 28.657 1.00 94.38 267 LEU A N 1
ATOM 2178 C CA . LEU A 1 267 ? -11.999 12.137 28.448 1.00 94.38 267 LEU A CA 1
ATOM 2179 C C . LEU A 1 267 ? -11.817 12.896 29.770 1.00 94.38 267 LEU A C 1
ATOM 2181 O O . LEU A 1 267 ? -10.756 13.468 30.004 1.00 94.38 267 LEU A O 1
ATOM 2185 N N . ALA A 1 268 ? -12.797 12.825 30.676 1.00 94.00 268 ALA A N 1
ATOM 2186 C CA . ALA A 1 268 ? -12.689 13.437 32.001 1.00 94.00 268 ALA A CA 1
ATOM 2187 C C . ALA A 1 268 ? -11.532 12.847 32.835 1.00 94.00 268 ALA A C 1
ATOM 2189 O O . ALA A 1 268 ? -10.864 13.576 33.568 1.00 94.00 268 ALA A O 1
ATOM 2190 N N . ASN A 1 269 ? -11.257 11.544 32.708 1.00 93.38 269 ASN A N 1
ATOM 2191 C CA . ASN A 1 269 ? -10.114 10.909 33.368 1.00 93.38 269 ASN A CA 1
ATOM 2192 C C . ASN A 1 269 ? -8.779 11.433 32.806 1.00 93.38 269 ASN A C 1
ATOM 2194 O O . ASN A 1 269 ? -7.867 11.758 33.565 1.00 93.38 269 ASN A O 1
ATOM 2198 N N . ILE A 1 270 ? -8.675 11.606 31.484 1.00 93.06 270 ILE A N 1
ATOM 2199 C CA . ILE A 1 270 ? -7.484 12.211 30.865 1.00 93.06 270 ILE A CA 1
ATOM 2200 C C . ILE A 1 270 ? -7.284 13.648 31.349 1.00 93.06 270 ILE A C 1
ATOM 2202 O O . ILE A 1 270 ? -6.169 14.017 31.718 1.00 93.06 270 ILE A O 1
ATOM 2206 N N . GLU A 1 271 ? -8.344 14.456 31.381 1.00 92.00 271 GLU A N 1
ATOM 2207 C CA . GLU A 1 271 ? -8.276 15.829 31.894 1.00 92.00 271 GLU A CA 1
ATOM 2208 C C . GLU A 1 271 ? -7.784 15.861 33.344 1.00 92.00 271 GLU A C 1
ATOM 2210 O O . GLU A 1 271 ? -6.922 16.675 33.690 1.00 92.00 271 GLU A O 1
ATOM 2215 N N . GLN A 1 272 ? -8.254 14.927 34.177 1.00 92.88 272 GLN A N 1
ATOM 2216 C CA . GLN A 1 272 ? -7.763 14.774 35.541 1.00 92.88 272 GLN A CA 1
ATOM 2217 C C . GLN A 1 272 ? -6.263 14.440 35.565 1.00 92.88 272 GLN A C 1
ATOM 2219 O O . GLN A 1 272 ? -5.510 15.115 36.269 1.00 92.88 272 GLN A O 1
ATOM 2224 N N . MET A 1 273 ? -5.796 13.472 34.769 1.00 90.62 273 MET A N 1
ATOM 2225 C CA . MET A 1 273 ? -4.368 13.130 34.686 1.00 90.62 273 MET A CA 1
ATOM 2226 C C . MET A 1 273 ? -3.508 14.340 34.297 1.00 90.62 273 MET A C 1
ATOM 2228 O O . MET A 1 273 ? -2.475 14.585 34.923 1.00 90.62 273 MET A O 1
ATOM 2232 N N . ILE A 1 274 ? -3.959 15.126 33.315 1.00 91.19 274 ILE A N 1
ATOM 2233 C CA . ILE A 1 274 ? -3.273 16.345 32.867 1.00 91.19 274 ILE A CA 1
ATOM 2234 C C . ILE A 1 274 ? -3.236 17.387 33.989 1.00 91.19 274 ILE A C 1
ATOM 2236 O O . ILE A 1 274 ? -2.194 18.004 34.217 1.00 91.19 274 ILE A O 1
ATOM 2240 N N . SER A 1 275 ? -4.337 17.560 34.726 1.00 91.81 275 SER A N 1
ATOM 2241 C CA . SER A 1 275 ? -4.405 18.495 35.859 1.00 91.81 275 SER A CA 1
ATOM 2242 C C . SER A 1 275 ? -3.455 18.119 37.004 1.00 91.81 275 SER A C 1
ATOM 2244 O O . SER A 1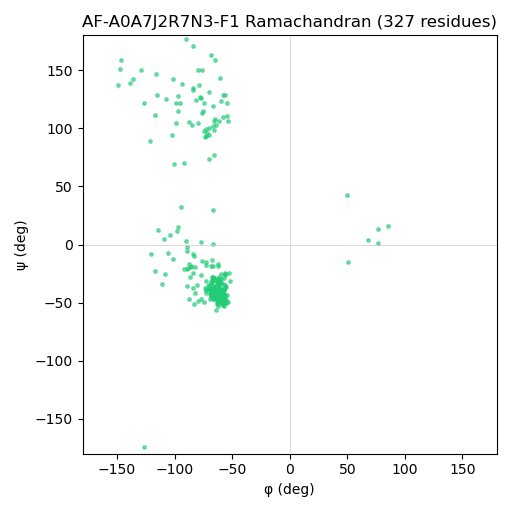 275 ? -2.895 18.994 37.660 1.00 91.81 275 SER A O 1
ATOM 2246 N N . GLU A 1 276 ? -3.199 16.821 37.190 1.00 94.06 276 GLU A N 1
ATOM 2247 C CA . GLU A 1 276 ? -2.214 16.284 38.136 1.00 94.06 276 GLU A CA 1
ATOM 2248 C C . GLU A 1 276 ? -0.762 16.402 37.626 1.00 94.06 276 GLU A C 1
ATOM 2250 O O . GLU A 1 276 ? 0.169 15.946 38.291 1.00 94.06 276 GLU A O 1
ATOM 2255 N N . GLY A 1 277 ? -0.543 16.991 36.443 1.00 89.94 277 GLY A N 1
ATOM 2256 C CA . GLY A 1 277 ? 0.772 17.132 35.815 1.00 89.94 277 GLY A CA 1
ATOM 2257 C C . GLY A 1 277 ? 1.300 15.850 35.163 1.00 89.94 277 GLY A C 1
ATOM 2258 O O . GLY A 1 277 ? 2.486 15.778 34.833 1.00 89.94 277 GLY A O 1
ATOM 2259 N N . LYS A 1 278 ? 0.451 14.830 34.978 1.00 89.38 278 LYS A N 1
ATOM 2260 C CA . LYS A 1 278 ? 0.794 13.590 34.269 1.00 89.38 278 LYS A CA 1
ATOM 2261 C C . LYS A 1 278 ? 0.389 13.708 32.801 1.00 89.38 278 LYS A C 1
ATOM 2263 O O . LYS A 1 278 ? -0.700 14.167 32.476 1.00 89.38 278 LYS A O 1
ATOM 2268 N N . TYR A 1 279 ? 1.246 13.234 31.902 1.00 85.25 279 TYR A N 1
ATOM 2269 C CA . TYR A 1 279 ? 0.950 13.200 30.469 1.00 85.25 279 TYR A CA 1
ATOM 2270 C C . TYR A 1 279 ? 0.473 11.804 30.067 1.00 85.25 279 TYR A C 1
ATOM 2272 O O . TYR A 1 279 ? 1.201 10.827 30.250 1.00 85.25 279 TYR A O 1
ATOM 2280 N N . ALA A 1 280 ? -0.735 11.706 29.510 1.00 84.31 280 ALA A N 1
ATOM 2281 C CA . ALA A 1 280 ? -1.220 10.467 28.913 1.00 84.31 280 ALA A CA 1
ATOM 2282 C C . ALA A 1 280 ? -0.448 10.177 27.614 1.00 84.31 280 ALA A C 1
ATOM 2284 O O . ALA A 1 280 ? -0.290 11.051 26.760 1.00 84.31 280 ALA A O 1
ATOM 2285 N N . ASN A 1 281 ? 0.049 8.951 27.465 1.00 89.38 281 ASN A N 1
ATOM 2286 C CA . ASN A 1 281 ? 0.606 8.464 26.204 1.00 89.38 281 ASN A CA 1
ATOM 2287 C C . ASN A 1 281 ? -0.507 7.798 25.365 1.00 89.38 281 ASN A C 1
ATOM 2289 O O . ASN A 1 281 ? -1.645 7.648 25.810 1.00 89.38 281 ASN A O 1
ATOM 2293 N N . ILE A 1 282 ? -0.173 7.348 24.153 1.00 89.19 282 ILE A N 1
ATOM 2294 C CA . ILE A 1 282 ? -1.152 6.698 23.268 1.00 89.19 282 ILE A CA 1
ATOM 2295 C C . ILE A 1 282 ? -1.656 5.344 23.800 1.00 89.19 282 ILE A C 1
ATOM 2297 O O . ILE A 1 282 ? -2.703 4.880 23.362 1.00 89.19 282 ILE A O 1
ATOM 2301 N N . THR A 1 283 ? -0.955 4.701 24.744 1.00 90.75 283 THR A N 1
ATOM 2302 C CA . THR A 1 283 ? -1.388 3.393 25.262 1.00 90.75 283 THR A CA 1
ATOM 2303 C C . THR A 1 283 ? -2.666 3.518 26.076 1.00 90.75 283 THR A C 1
ATOM 2305 O O . THR A 1 283 ? -3.522 2.660 25.950 1.00 90.75 283 THR A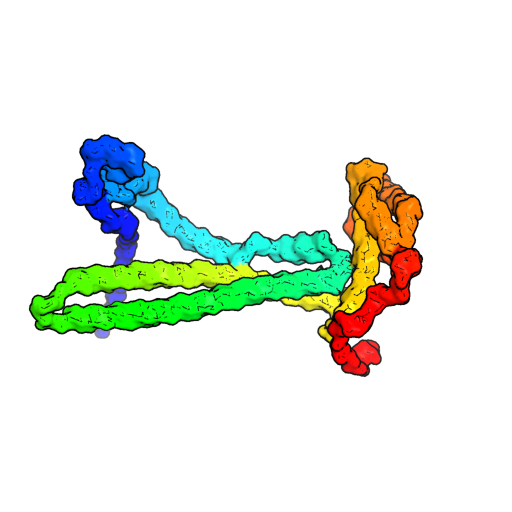 O 1
ATOM 2308 N N . VAL A 1 284 ? -2.873 4.645 26.770 1.00 92.50 284 VAL A N 1
ATOM 2309 C CA . VAL A 1 284 ? -4.132 4.941 27.480 1.00 92.50 284 VAL A CA 1
ATOM 2310 C C . VAL A 1 284 ? -5.345 4.883 26.540 1.00 92.50 284 VAL A C 1
ATOM 2312 O O . VAL A 1 284 ? -6.424 4.452 26.937 1.00 92.50 284 VAL A O 1
ATOM 2315 N N . LEU A 1 285 ? -5.184 5.299 25.277 1.00 92.81 285 LEU A N 1
ATOM 2316 C CA . LEU A 1 285 ? -6.226 5.148 24.259 1.00 92.81 285 LEU A CA 1
ATOM 2317 C C . LEU A 1 285 ? -6.432 3.682 23.876 1.00 92.81 285 LEU A C 1
ATOM 2319 O O . LEU A 1 285 ? -7.572 3.238 23.803 1.00 92.81 285 LEU A O 1
ATOM 2323 N N . TYR A 1 286 ? -5.356 2.938 23.623 1.00 92.88 286 TYR A N 1
ATOM 2324 C CA . TYR A 1 286 ? -5.457 1.524 23.253 1.00 92.88 286 TYR A CA 1
ATOM 2325 C C . TYR A 1 286 ? -6.117 0.691 24.356 1.00 92.88 286 TYR A C 1
ATOM 2327 O O . TYR A 1 286 ? -7.042 -0.060 24.059 1.00 92.88 286 TYR A O 1
ATOM 2335 N N . ASP A 1 287 ? -5.744 0.921 25.614 1.00 94.38 287 ASP A N 1
ATOM 2336 C CA . ASP A 1 287 ? -6.319 0.240 26.775 1.00 94.38 287 ASP A CA 1
ATOM 2337 C C . ASP A 1 287 ? -7.832 0.505 26.887 1.00 94.38 287 ASP A C 1
ATOM 2339 O O . ASP A 1 287 ? -8.619 -0.417 27.105 1.00 94.38 287 ASP A O 1
ATOM 2343 N N . PHE A 1 288 ? -8.268 1.751 26.656 1.00 95.94 288 PHE A N 1
ATOM 2344 C CA . PHE A 1 288 ? -9.694 2.091 26.626 1.00 95.94 288 PHE A CA 1
ATOM 2345 C C . PHE A 1 288 ? -10.437 1.376 25.490 1.00 95.94 288 PHE A C 1
ATOM 2347 O O . PHE A 1 288 ? -11.527 0.843 25.696 1.00 95.94 288 PHE A O 1
ATOM 2354 N N . LEU A 1 289 ? -9.866 1.338 24.282 1.00 95.50 289 LEU A N 1
ATOM 2355 C CA . LEU A 1 289 ? -10.485 0.637 23.152 1.00 95.50 289 LEU A CA 1
ATOM 2356 C C . LEU A 1 289 ? -10.610 -0.871 23.421 1.00 95.50 289 LEU A C 1
ATOM 2358 O O . LEU A 1 289 ? -11.633 -1.470 23.077 1.00 95.50 289 LEU A O 1
ATOM 2362 N N . ASP A 1 290 ? -9.609 -1.471 24.064 1.00 95.12 290 ASP A N 1
ATOM 2363 C CA . ASP A 1 290 ? -9.628 -2.873 24.484 1.00 95.12 290 ASP A CA 1
ATOM 2364 C C . ASP A 1 290 ? -10.724 -3.135 25.529 1.00 95.12 290 ASP A C 1
ATOM 2366 O O . ASP A 1 290 ? -11.463 -4.118 25.424 1.00 95.12 290 ASP A O 1
ATOM 2370 N N . GLU A 1 291 ? -10.904 -2.236 26.501 1.00 96.62 291 GLU A N 1
ATOM 2371 C CA . GLU A 1 291 ? -11.990 -2.308 27.487 1.00 96.62 291 GLU A CA 1
ATOM 2372 C C . GLU A 1 291 ? -13.376 -2.222 26.826 1.00 96.62 291 GLU A C 1
ATOM 2374 O O . GLU A 1 291 ? -14.279 -3.009 27.142 1.00 96.62 291 GLU A O 1
ATOM 2379 N N . MET A 1 292 ? -13.550 -1.309 25.866 1.00 96.38 292 MET A N 1
ATOM 2380 C CA . MET A 1 292 ? -14.808 -1.167 25.131 1.00 96.38 292 MET A CA 1
ATOM 2381 C C . MET A 1 292 ? -15.122 -2.416 24.310 1.00 96.38 292 MET A C 1
ATOM 2383 O O . MET A 1 292 ? -16.256 -2.896 24.336 1.00 96.38 292 MET A O 1
ATOM 2387 N N . TYR A 1 293 ? -14.128 -3.002 23.638 1.00 95.88 293 TYR A N 1
ATOM 2388 C CA . TYR A 1 293 ? -14.326 -4.284 22.970 1.00 95.88 293 TYR A CA 1
ATOM 2389 C C . TYR A 1 293 ? -14.762 -5.367 23.960 1.00 95.88 293 TYR A C 1
ATOM 2391 O O . TYR A 1 293 ? -15.792 -6.001 23.746 1.00 95.88 293 TYR A O 1
ATOM 2399 N N . ASN A 1 294 ? -14.044 -5.544 25.070 1.00 96.75 294 ASN A N 1
ATOM 2400 C CA . ASN A 1 294 ? -14.373 -6.571 26.060 1.00 96.75 294 ASN A CA 1
ATOM 2401 C C . ASN A 1 294 ? -15.797 -6.432 26.617 1.00 96.75 294 ASN A C 1
ATOM 2403 O O . ASN A 1 294 ? -16.462 -7.442 26.855 1.00 96.75 294 ASN A O 1
ATOM 2407 N N . THR A 1 295 ? -16.266 -5.193 26.771 1.00 96.75 295 THR A N 1
ATOM 2408 C CA . THR A 1 295 ? -17.615 -4.870 27.249 1.00 96.75 295 THR A CA 1
ATOM 2409 C C . THR A 1 295 ? -18.689 -5.171 26.203 1.00 96.75 295 THR A C 1
ATOM 2411 O O . THR A 1 295 ? -19.738 -5.713 26.541 1.00 96.75 295 THR A O 1
ATOM 2414 N N . PHE A 1 296 ? -18.438 -4.846 24.931 1.00 96.69 296 PHE A N 1
ATOM 2415 C CA . PHE A 1 296 ? -19.455 -4.864 23.873 1.00 96.69 296 PHE A CA 1
ATOM 2416 C C . PHE A 1 296 ? -19.295 -5.988 22.837 1.00 96.69 296 PHE A C 1
ATOM 2418 O O . PHE A 1 296 ? -20.067 -6.053 21.879 1.00 96.69 296 PHE A O 1
ATOM 2425 N N . LYS A 1 297 ? -18.334 -6.902 23.015 1.00 95.06 297 LYS A N 1
ATOM 2426 C CA . LYS A 1 297 ? -17.977 -7.957 22.046 1.00 95.06 297 LYS A CA 1
ATOM 2427 C C . LYS A 1 297 ? -19.138 -8.826 21.567 1.00 95.06 297 LYS A C 1
ATOM 2429 O O . LYS A 1 297 ? -19.034 -9.398 20.492 1.00 95.06 297 LYS A O 1
ATOM 2434 N N . ASP A 1 298 ? -20.216 -8.946 22.340 1.00 95.62 298 ASP A N 1
ATOM 2435 C CA . ASP A 1 298 ? -21.374 -9.790 22.026 1.00 95.62 298 ASP A CA 1
ATOM 2436 C C . ASP A 1 298 ? -22.616 -8.999 21.574 1.00 95.62 298 ASP A C 1
ATOM 2438 O O . ASP A 1 298 ? -23.591 -9.605 21.117 1.00 95.62 298 ASP A O 1
ATOM 2442 N N . GLU A 1 299 ? -22.592 -7.664 21.642 1.00 95.62 299 GLU A N 1
ATOM 2443 C CA . GLU A 1 299 ? -23.763 -6.826 21.342 1.00 95.62 299 GLU A CA 1
ATOM 2444 C C . GLU A 1 299 ? -24.185 -6.895 19.871 1.00 95.62 299 GLU A C 1
ATOM 2446 O O . GLU A 1 299 ? -25.377 -6.829 19.555 1.00 95.62 299 GLU A O 1
ATOM 2451 N N . TYR A 1 300 ? -23.246 -7.147 18.953 1.00 94.19 300 TYR A N 1
ATOM 2452 C CA . TYR A 1 300 ? -23.539 -7.303 17.524 1.00 94.19 300 TYR A CA 1
ATOM 2453 C C . TYR A 1 300 ? -24.584 -8.405 17.254 1.00 94.19 300 TYR A C 1
ATOM 2455 O O . TYR A 1 300 ? -25.325 -8.342 16.271 1.00 94.19 300 TYR A O 1
ATOM 2463 N N . LYS A 1 301 ? -24.732 -9.386 18.160 1.00 95.06 301 LYS A N 1
ATOM 2464 C CA . LYS A 1 301 ? -25.769 -10.430 18.082 1.00 95.06 301 LYS A CA 1
ATOM 2465 C C . LYS A 1 301 ? -27.183 -9.848 18.161 1.00 95.06 301 LYS A C 1
ATOM 2467 O O . LYS A 1 301 ? -28.117 -10.421 17.599 1.00 95.06 301 LYS A O 1
ATOM 2472 N N . HIS A 1 302 ? -27.380 -8.724 18.849 1.00 94.50 302 HIS A N 1
ATOM 2473 C CA . HIS A 1 302 ? -28.661 -8.012 18.869 1.00 94.50 302 HIS A CA 1
ATOM 2474 C C . HIS A 1 302 ? -28.974 -7.410 17.497 1.00 94.50 302 HIS A C 1
ATOM 2476 O O . HIS A 1 302 ? -30.087 -7.589 16.995 1.00 94.50 302 HIS A O 1
ATOM 2482 N N . ALA A 1 303 ? -27.983 -6.776 16.863 1.00 93.50 303 ALA A N 1
ATOM 2483 C CA . ALA A 1 303 ? -28.113 -6.239 15.511 1.00 93.50 303 ALA A CA 1
ATOM 2484 C C . ALA A 1 303 ? -28.400 -7.354 14.491 1.00 93.50 303 ALA A C 1
ATOM 2486 O O . ALA A 1 303 ? -29.361 -7.253 13.729 1.00 93.50 303 ALA A O 1
ATOM 2487 N N . MET A 1 304 ? -27.668 -8.472 14.554 1.00 95.00 304 MET A N 1
ATOM 2488 C CA . MET A 1 304 ? -27.909 -9.649 13.709 1.00 95.00 304 MET A CA 1
ATOM 2489 C C . MET A 1 304 ? -29.330 -10.198 13.841 1.00 95.00 304 MET A C 1
ATOM 2491 O O . MET A 1 304 ? -29.988 -10.461 12.833 1.00 95.00 304 MET A O 1
ATOM 2495 N N . ARG A 1 305 ? -29.828 -10.345 15.077 1.00 94.38 305 ARG A N 1
ATOM 2496 C CA . ARG A 1 305 ? -31.197 -10.816 15.326 1.00 94.38 305 ARG A CA 1
ATOM 2497 C C . ARG A 1 305 ? -32.236 -9.894 14.699 1.00 94.38 305 ARG A C 1
ATOM 2499 O O . ARG A 1 305 ? -33.214 -10.388 14.146 1.00 94.38 305 ARG A O 1
ATOM 2506 N N . ARG A 1 306 ? -32.018 -8.576 14.746 1.00 92.75 306 ARG A N 1
ATOM 2507 C CA . ARG A 1 306 ? -32.923 -7.582 14.151 1.00 92.75 306 ARG A CA 1
ATOM 2508 C C . ARG A 1 306 ? -33.017 -7.709 12.629 1.00 92.75 306 ARG A C 1
ATOM 2510 O O . ARG A 1 306 ? -34.107 -7.548 12.091 1.00 92.75 306 ARG A O 1
ATOM 2517 N N . ILE A 1 307 ? -31.906 -7.999 11.952 1.00 94.25 307 ILE A N 1
ATOM 2518 C CA . ILE A 1 307 ? -31.863 -8.166 10.487 1.00 94.25 307 ILE A CA 1
ATOM 2519 C C . ILE A 1 307 ? -32.139 -9.606 10.022 1.00 94.25 307 ILE A C 1
ATOM 2521 O O . ILE A 1 307 ? -32.184 -9.863 8.823 1.00 94.25 307 ILE A O 1
ATOM 2525 N N . GLY A 1 308 ? -32.343 -10.547 10.951 1.00 93.81 308 GLY A N 1
ATOM 2526 C CA . GLY A 1 308 ? -32.698 -11.937 10.647 1.00 93.81 308 GLY A CA 1
ATOM 2527 C C . GLY A 1 308 ? -31.517 -12.874 10.362 1.00 93.81 308 GLY A C 1
ATOM 2528 O O . GLY A 1 308 ? -31.731 -13.969 9.841 1.00 93.81 308 GLY A O 1
ATOM 2529 N N . LEU A 1 309 ? -30.283 -12.493 10.711 1.00 94.25 309 LEU A N 1
ATOM 2530 C CA . LEU A 1 309 ? -29.107 -13.359 10.558 1.00 94.25 309 LEU A CA 1
ATOM 2531 C C . LEU A 1 309 ? -28.955 -14.322 11.745 1.00 94.25 309 LEU A C 1
ATOM 2533 O O . LEU A 1 309 ? -29.015 -13.918 12.906 1.00 94.25 309 LEU A O 1
ATOM 2537 N N . LYS A 1 310 ? -28.712 -15.607 11.448 1.00 90.25 310 LYS A N 1
ATOM 2538 C CA . LYS A 1 310 ? -28.481 -16.661 12.459 1.00 90.25 310 LYS A CA 1
ATOM 2539 C C . LYS A 1 310 ? -27.011 -16.812 12.851 1.00 90.25 310 LYS A C 1
ATOM 2541 O O . LYS A 1 310 ? -26.714 -17.124 13.999 1.00 90.25 310 LYS A O 1
ATOM 2546 N N . LYS A 1 311 ? -26.107 -16.626 11.891 1.00 89.88 311 LYS A N 1
ATOM 2547 C CA . LYS A 1 311 ? -24.653 -16.710 12.055 1.00 89.88 311 LYS A CA 1
ATOM 2548 C C . LYS A 1 311 ? -24.023 -15.531 11.321 1.00 89.88 311 LYS A C 1
ATOM 2550 O O . LYS A 1 311 ? -24.540 -15.132 10.282 1.00 89.88 311 LYS A O 1
ATOM 2555 N N . LEU A 1 312 ? -22.961 -14.967 11.895 1.00 88.94 312 LEU A N 1
ATOM 2556 C CA . LEU A 1 312 ? -22.198 -13.894 11.256 1.00 88.94 312 LEU A CA 1
ATOM 2557 C C . LEU A 1 312 ? -21.299 -14.490 10.172 1.00 88.94 312 LEU A C 1
ATOM 2559 O O . LEU A 1 312 ? -21.285 -14.025 9.041 1.00 88.94 312 LEU A O 1
ATOM 2563 N N . ILE A 1 313 ? -20.615 -15.574 10.535 1.00 91.06 313 ILE A N 1
ATOM 2564 C CA . ILE A 1 313 ? -19.655 -16.274 9.694 1.00 91.06 313 ILE A CA 1
ATOM 2565 C C . ILE A 1 313 ? -20.346 -17.467 9.029 1.00 91.06 313 ILE A C 1
ATOM 2567 O O . ILE A 1 313 ? -20.977 -18.289 9.703 1.00 91.06 313 ILE A O 1
ATOM 2571 N N . SER A 1 314 ? -20.227 -17.550 7.705 1.00 91.00 314 SER A N 1
ATOM 2572 C CA . SER A 1 314 ? -20.721 -18.671 6.900 1.00 91.00 314 SER A CA 1
ATOM 2573 C C . SER A 1 314 ? -19.550 -19.575 6.524 1.00 91.00 314 SER A C 1
ATOM 2575 O O . SER A 1 314 ? -18.860 -19.316 5.544 1.00 91.00 314 SER A O 1
ATOM 2577 N N . GLU A 1 315 ? -19.325 -20.615 7.328 1.00 88.38 315 GLU A N 1
ATOM 2578 C CA . GLU A 1 315 ? -18.159 -21.511 7.228 1.00 88.38 315 GLU A CA 1
ATOM 2579 C C . GLU A 1 315 ? -18.020 -22.187 5.854 1.00 88.38 315 GLU A C 1
ATOM 2581 O O . GLU A 1 315 ? -16.902 -22.419 5.411 1.00 88.38 315 GLU A O 1
ATOM 2586 N N . ASP A 1 316 ? -19.129 -22.416 5.142 1.00 90.06 316 ASP A N 1
ATOM 2587 C CA . ASP A 1 316 ? -19.144 -23.035 3.806 1.00 90.06 316 ASP A CA 1
ATOM 2588 C C . ASP A 1 316 ? -18.392 -22.226 2.732 1.00 90.06 316 ASP A C 1
ATOM 2590 O O . ASP A 1 316 ? -18.062 -22.756 1.671 1.00 90.06 316 ASP A O 1
ATOM 2594 N N . TYR A 1 317 ? -18.147 -20.936 2.983 1.00 91.12 317 TYR A N 1
ATOM 2595 C CA . TYR A 1 317 ? -17.499 -20.019 2.042 1.00 91.12 317 TYR A CA 1
ATOM 2596 C C . TYR A 1 317 ? -16.136 -19.527 2.525 1.00 91.12 317 TYR A C 1
ATOM 2598 O O . TYR A 1 317 ? -15.614 -18.571 1.955 1.00 91.12 317 TYR A O 1
ATOM 2606 N N . LEU A 1 318 ? -15.579 -20.155 3.561 1.00 91.38 318 LEU A N 1
ATOM 2607 C CA . LEU A 1 318 ? -14.267 -19.808 4.085 1.00 91.38 318 LEU A CA 1
ATOM 2608 C C . LEU A 1 318 ? -13.200 -20.781 3.605 1.00 91.38 318 LEU A C 1
ATOM 2610 O O . LEU A 1 318 ? -13.410 -21.995 3.563 1.00 91.38 318 LEU A O 1
ATOM 2614 N N . TYR A 1 319 ? -12.019 -20.246 3.321 1.00 90.00 319 TYR A N 1
ATOM 2615 C CA . TYR A 1 319 ? -10.819 -21.063 3.254 1.00 90.00 319 TYR A CA 1
ATOM 2616 C C . TYR A 1 319 ? -10.368 -21.442 4.671 1.00 90.00 319 TYR A C 1
ATOM 2618 O O . TYR A 1 319 ? -10.100 -20.568 5.499 1.00 90.00 319 TYR A O 1
ATOM 2626 N N . LEU A 1 320 ? -10.286 -22.747 4.935 1.00 90.94 320 LEU A N 1
ATOM 2627 C CA . LEU A 1 320 ? -9.842 -23.319 6.205 1.00 90.94 320 LEU A CA 1
ATOM 2628 C C . LEU A 1 320 ? -8.549 -24.099 5.977 1.00 90.94 320 LEU A C 1
ATOM 2630 O O . LEU A 1 320 ? -8.489 -24.953 5.091 1.00 90.94 320 LEU A O 1
ATOM 2634 N N . GLU A 1 321 ? -7.534 -23.816 6.786 1.00 88.31 321 GLU A N 1
ATOM 2635 C CA . GLU A 1 321 ? -6.281 -24.571 6.772 1.00 88.31 321 GLU A CA 1
ATOM 2636 C C . GLU A 1 321 ? -6.427 -25.884 7.554 1.00 88.31 321 GLU A C 1
ATOM 2638 O O . GLU A 1 321 ? -7.168 -25.977 8.539 1.00 88.31 321 GLU A O 1
ATOM 2643 N N . GLU A 1 322 ? -5.678 -26.915 7.154 1.00 83.44 322 GLU A N 1
ATOM 2644 C CA . GLU A 1 322 ? -5.587 -28.146 7.941 1.00 83.44 322 GLU A CA 1
ATOM 2645 C C . GLU A 1 322 ? -4.788 -27.874 9.223 1.00 83.44 322 GLU A C 1
ATOM 2647 O O . GLU A 1 322 ? -3.554 -27.844 9.239 1.00 83.44 322 GLU A O 1
ATOM 2652 N N . LYS A 1 323 ? -5.497 -27.681 10.340 1.00 78.44 323 LYS A N 1
ATOM 2653 C CA . LYS A 1 323 ? -4.864 -27.504 11.650 1.00 78.44 323 LYS A CA 1
ATOM 2654 C C . LYS A 1 323 ? -4.300 -28.846 12.121 1.00 78.44 323 LYS A C 1
ATOM 2656 O O . LYS A 1 323 ? -5.005 -29.657 12.721 1.00 78.44 323 LYS A O 1
ATOM 2661 N N . THR A 1 324 ? -3.024 -29.114 11.832 1.00 58.00 324 THR A N 1
ATOM 2662 C CA . THR A 1 324 ? -2.327 -30.272 12.405 1.00 58.00 324 THR A CA 1
ATOM 2663 C C . THR A 1 324 ? -2.367 -30.167 13.924 1.00 58.00 324 THR A C 1
ATOM 2665 O O . THR A 1 324 ? -1.990 -29.145 14.487 1.00 58.00 324 THR A O 1
ATOM 2668 N N . SER A 1 325 ? -2.795 -31.232 14.597 1.00 53.31 325 SER A N 1
ATOM 2669 C CA . SER A 1 325 ? -3.022 -31.330 16.047 1.00 53.31 325 SER A CA 1
ATOM 2670 C C . SER A 1 325 ? -1.753 -31.235 16.921 1.00 53.31 325 SER A C 1
ATOM 2672 O O . SER A 1 325 ? -1.680 -31.858 17.977 1.00 53.31 325 SER A O 1
ATOM 2674 N N . LYS A 1 326 ? -0.724 -30.508 16.472 1.00 47.66 326 LYS A N 1
ATOM 2675 C CA . LYS A 1 326 ? 0.548 -30.287 17.173 1.00 47.66 326 LYS A CA 1
ATOM 2676 C C . LYS A 1 326 ? 0.662 -28.929 17.868 1.00 47.66 326 LYS A C 1
ATOM 2678 O O . LYS A 1 326 ? 1.534 -28.807 18.717 1.00 47.66 326 LYS A O 1
ATOM 2683 N N . ASP A 1 327 ? -0.233 -27.981 17.595 1.00 43.66 327 ASP A N 1
ATOM 2684 C CA . ASP A 1 327 ? -0.176 -26.632 18.192 1.00 43.66 327 ASP A CA 1
ATOM 2685 C C . ASP A 1 327 ? -1.103 -26.463 19.412 1.00 43.66 327 ASP A C 1
ATOM 2687 O O . ASP A 1 327 ? -1.333 -25.359 19.895 1.00 43.66 327 ASP A O 1
ATOM 2691 N N . SER A 1 328 ? -1.642 -27.568 19.932 1.00 31.86 328 SER A N 1
ATOM 2692 C CA . SER A 1 328 ? -2.368 -27.616 21.203 1.00 31.86 328 SER A CA 1
ATOM 2693 C C . SER A 1 328 ? -1.464 -28.153 22.315 1.00 31.86 328 SER A C 1
ATOM 2695 O O . SER A 1 328 ? -1.669 -29.278 22.777 1.00 31.86 328 SER A O 1
ATOM 2697 N N . VAL A 1 329 ? -0.452 -27.375 22.711 1.00 33.25 329 VAL A N 1
ATOM 2698 C CA . VAL A 1 329 ? 0.256 -27.513 23.999 1.00 33.25 329 VAL A CA 1
ATOM 2699 C C . VAL A 1 329 ? 0.533 -26.135 24.570 1.00 33.25 329 VAL A C 1
ATOM 2701 O O . VAL A 1 329 ? 1.128 -25.317 23.837 1.00 33.25 329 VAL A O 1
#

Sequence (329 aa):
MAERKTKVKTKELVPTNEVRDIALKAEELIDKSNVFMQITTRGADPNSKSLVDFKVFDDAKLAKLAKNMPEINRATQAFGRQNSQATGKLMSLNMISQSPYRRLKQCLAKIERKRSALKENIFKLRKEKLKIDKLLYQKQKFEDQLIVDDVSIDHQEIEFKIQHINIQLQEKAANISDTNLYIEGALKEIGMYQDAYNEIKESYNIPDNWDENDFERCEVEEHVKTAFLHLIRDIEMNGRVNVGTHEYLEQYGVNPRTAIKLVQMYLANIEQMISEGKYANITVLYDFLDEMYNTFKDEYKHAMRRIGLKKLISEDYLYLEEKTSKDSV

Foldseek 3Di:
DDDPPPPPPPDPPDPDPVLVVLFPQLVVVQDLVDPVSVVVDPSSPPPDGGPDDDPPDDPVNVVVVVVCVVVVVVVLLVCLAPDDLCCVQPVQLVVQWPFLLVSLVSLVVLLVVLVVVLVVLVVVLVVLVVVLVVLVVVLVVLVVVLVDPDPPDPNVVSVVSNVVSVVVNVVSVVVSVVSVSNNVRSVVSNVSSVVSSVVSCVVVVPDPQDWVVNVLLCVLLTLQLVLLVQLLVCCVPPVDHDPVSCVSCVLLQHHVVVSNVLSVVLVVVCVVCVVVVHHDDCVSSVVSSVVSCVVRVCSNVVNCVVVVHPDPDDPVPIDHGDPDPPPPD

Solvent-accessible surface area (backbone atoms only — not comparable to full-atom values): 19049 Å² total; per-residue (Å²): 138,84,84,81,79,80,78,78,74,79,75,80,78,73,85,75,61,62,70,60,71,66,51,54,60,32,78,83,77,37,64,55,83,40,69,68,39,47,73,75,34,79,65,18,38,88,86,54,80,31,72,65,66,64,92,84,61,50,71,70,56,49,50,54,50,60,71,48,43,66,59,51,54,53,52,49,62,72,56,40,46,96,64,54,69,63,49,49,60,56,49,59,39,54,73,78,39,85,31,69,59,54,37,41,54,47,30,52,54,52,36,50,55,38,50,53,56,46,53,54,52,52,54,50,51,55,52,51,50,55,50,48,56,52,50,53,51,53,41,51,56,53,55,58,56,71,69,55,93,49,94,88,60,65,62,68,63,48,52,53,51,45,52,52,48,50,52,53,46,51,56,51,50,50,56,53,59,61,47,49,48,56,49,52,19,38,50,55,51,37,52,54,35,51,52,52,39,51,54,51,29,65,76,69,69,53,63,92,69,66,33,50,61,64,43,60,68,45,46,60,51,31,52,48,28,48,30,50,53,47,41,48,51,26,36,75,75,66,74,44,74,49,69,70,44,45,52,50,26,43,65,42,34,40,56,53,71,59,51,52,52,54,47,53,52,53,52,52,50,52,52,50,39,46,74,74,73,41,81,86,59,72,60,65,56,52,54,50,35,50,51,51,25,72,74,46,72,66,32,32,57,57,34,34,54,76,75,68,48,91,63,92,74,64,71,94,78,49,60,75,56,87,78,66,90,77,80,84,122

pLDDT: mean 83.72, std 16.05, range [29.45, 97.19]

Nearest PDB structures (foldseek):
  4mu6-assembly1_A  TM=4.327E-01  e=8.521E-02  Legionella pneumophila subsp. pneumophila str. Philadelphia 1
  3na7-assembly1_A  TM=4.890E-01  e=8.317E-01  Helicobacter pylori NCTC 11638
  5nnv-assembly4_D  TM=4.178E-01  e=3.765E-01  Bacillus subtilis subsp. subtilis str. 168
  6ixf-assembly1_A  TM=2.750E-01  e=1.147E-01  Homo sapiens